Protein AF-A0A7V9G7R1-F1 (afdb_monomer_lite)

pLDDT: mean 78.15, std 10.82, range [46.72, 93.75]

Foldseek 3Di:
DQFPLLVLLQQQLVCQVVVHDQLVSLVVVPGVLSPQLSVCVVVVDDSLRSCPVRDPNVLSVLCVDPPPGNNLSSNLSSVVVVLVVVVVVLVCVLVVLLVVLLVVLVVVVVVCCVVVVFDPDPLVCLNCVLVVVSVVLVVCVVPDLDDPPCCLSCVLSVLSVLLLLLQLLLSCLVVVPDLVVSCVNRRPVCNVVVVLSPDPCSNVVSNVSSVVSNVVSSVSSNVSSVVSSVVSVVSSVVSVVVRVVVVVVVVVVVVVVVVVVVVVD

Sequence (265 aa):
MSVDVESLLRLIAQIAQRGEPLAPGLRASALPGAERVAGEIERGADLRQALRTIVDPRHLDLLAGFQPTLERSALLAADLMREQRERRALMFDILAYPLLSLVAVAGTSVVVVRAAHLPVSAAWLWLLVPIALMAVCVLLMRWTPSAPAMPWIFAWSHHIAAASRYRRAALAARWRLPEADIAAWLGADLVALAPMLAATDASEHCQRLSDHHLRVAARSGRWLGFALTGVIYIAAAGIFLAGGASLVDRWVMVMAASGTQDMDQ

Secondary structure (DSSP, 8-state):
----HHHHHHHHHHHHHTT--HHHHHHHT--TTHHHHHHHHHTT--HHHHHTTTS-HHHHHHHS-SSS-HHHHHHHHHHHHHHHHHHHHHHHHHHHHHHHHHHHHHHHHHHHHHHTT----GGGGGGHHHHHHHHHHHHHHHH-S--TT-HHHHHHHHHHHHHHHHHHHHHHHHHT--HHHHHHHH-GGGGGGHHHHTSTTHHHHHHHHHHHHHHHHHHHHHHHHHHHHHHHHHHHHHHHHHHHHHHHHHHHHHHHHHHHHTS--

Radius of gyration: 28.31 Å; chains: 1; bounding box: 77×38×88 Å

Structure (mmCIF, N/CA/C/O backbone):
data_AF-A0A7V9G7R1-F1
#
_entry.id   AF-A0A7V9G7R1-F1
#
loop_
_atom_site.group_PDB
_atom_site.id
_atom_site.type_symbol
_atom_site.label_atom_id
_atom_site.label_alt_id
_atom_site.label_comp_id
_atom_site.label_asym_id
_atom_site.label_entity_id
_atom_site.label_seq_id
_atom_site.pdbx_PDB_ins_code
_atom_site.Cartn_x
_atom_site.Cartn_y
_atom_site.Cartn_z
_atom_site.occupancy
_atom_site.B_iso_or_equiv
_atom_site.auth_seq_id
_atom_site.auth_comp_id
_atom_site.auth_asym_id
_atom_site.auth_atom_id
_atom_site.pdbx_PDB_model_num
ATOM 1 N N . MET A 1 1 ? 12.841 10.508 13.070 1.00 55.00 1 MET A N 1
ATOM 2 C CA . MET A 1 1 ? 12.328 9.132 13.254 1.00 55.00 1 MET A CA 1
ATOM 3 C C . MET A 1 1 ? 10.900 9.080 12.738 1.00 55.00 1 MET A C 1
ATOM 5 O O . MET A 1 1 ? 10.100 9.911 13.150 1.00 55.00 1 MET A O 1
ATOM 9 N N . SER A 1 2 ? 10.595 8.183 11.801 1.00 74.75 2 SER A N 1
ATOM 10 C CA . SER A 1 2 ? 9.226 7.963 11.319 1.00 74.75 2 SER A CA 1
ATOM 11 C C . SER A 1 2 ? 8.415 7.233 12.391 1.00 74.75 2 SER A C 1
ATOM 13 O O . SER A 1 2 ? 8.856 6.194 12.876 1.00 74.75 2 SER A O 1
ATOM 15 N N . VAL A 1 3 ? 7.253 7.765 12.767 1.00 82.12 3 VAL A N 1
ATOM 16 C CA . VAL A 1 3 ? 6.342 7.106 13.712 1.00 82.12 3 VAL A CA 1
ATOM 17 C C . VAL A 1 3 ? 5.721 5.875 13.054 1.00 82.12 3 VAL A C 1
ATOM 19 O O . VAL A 1 3 ? 5.157 5.968 11.960 1.00 82.12 3 VAL A O 1
ATOM 22 N N . ASP A 1 4 ? 5.802 4.724 13.722 1.00 88.75 4 ASP A N 1
ATOM 23 C CA . ASP A 1 4 ? 5.074 3.532 13.300 1.00 88.75 4 ASP A CA 1
ATOM 24 C C . ASP A 1 4 ? 3.603 3.629 13.734 1.00 88.75 4 ASP A C 1
ATOM 26 O O . ASP A 1 4 ? 3.203 3.173 14.804 1.00 88.75 4 ASP A O 1
ATOM 30 N N . VAL A 1 5 ? 2.801 4.248 12.867 1.00 90.19 5 VAL A N 1
ATOM 31 C CA . VAL A 1 5 ? 1.369 4.493 13.087 1.00 90.19 5 V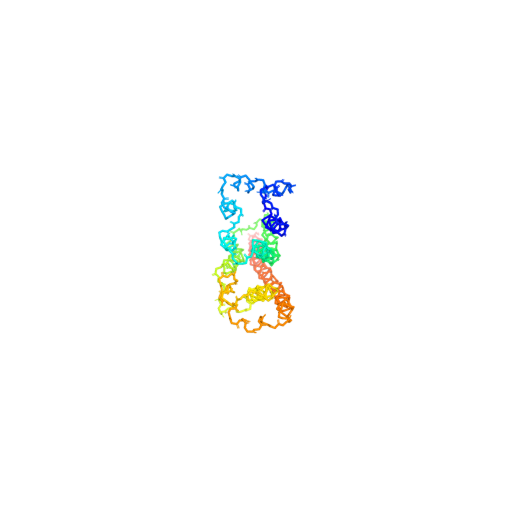AL A CA 1
ATOM 32 C C . VAL A 1 5 ? 0.580 3.210 13.367 1.00 90.19 5 VAL A C 1
ATOM 34 O O . VAL A 1 5 ? -0.313 3.219 14.208 1.00 90.19 5 VAL A O 1
ATOM 37 N N . GLU A 1 6 ? 0.912 2.098 12.706 1.00 90.94 6 GLU A N 1
ATOM 38 C CA . GLU A 1 6 ? 0.237 0.816 12.936 1.00 90.94 6 GLU A CA 1
ATOM 39 C C . GLU A 1 6 ? 0.459 0.327 14.371 1.00 90.94 6 GLU A C 1
ATOM 41 O O . GLU A 1 6 ? -0.500 -0.006 15.068 1.00 90.94 6 GLU A O 1
ATOM 46 N N . SER A 1 7 ? 1.715 0.318 14.824 1.00 91.50 7 SER A N 1
ATOM 47 C CA . SER A 1 7 ? 2.069 -0.110 16.181 1.00 91.50 7 SER A CA 1
ATOM 48 C C . SER A 1 7 ? 1.437 0.787 17.245 1.00 91.50 7 SER A C 1
ATOM 50 O O . SER A 1 7 ? 0.942 0.287 18.255 1.00 91.50 7 SER A O 1
ATOM 52 N N . LEU A 1 8 ? 1.371 2.099 16.995 1.00 93.31 8 LEU A N 1
ATOM 53 C CA . LEU A 1 8 ? 0.687 3.049 17.873 1.00 93.31 8 LEU A CA 1
ATOM 54 C C . LEU A 1 8 ? -0.820 2.758 17.981 1.00 93.31 8 LEU A C 1
ATOM 56 O O . LEU A 1 8 ? -1.361 2.734 19.083 1.00 93.31 8 LEU A O 1
ATOM 60 N N . LEU A 1 9 ? -1.500 2.495 16.861 1.00 92.56 9 LEU A N 1
ATOM 61 C CA . LEU A 1 9 ? -2.930 2.163 16.853 1.00 92.56 9 LEU A CA 1
ATOM 62 C C . LEU A 1 9 ? -3.214 0.811 17.529 1.00 92.56 9 LEU A C 1
ATOM 64 O O . LEU A 1 9 ? -4.167 0.698 18.297 1.00 92.56 9 LEU A O 1
ATOM 68 N N . ARG A 1 10 ? -2.358 -0.199 17.322 1.00 93.00 10 ARG A N 1
ATOM 69 C CA . ARG A 1 10 ? -2.450 -1.486 18.037 1.00 93.00 10 ARG A CA 1
ATOM 70 C C . ARG A 1 10 ? -2.274 -1.313 19.546 1.00 93.00 10 ARG A C 1
ATOM 72 O O . ARG A 1 10 ? -2.989 -1.955 20.309 1.00 93.00 10 ARG A O 1
ATOM 79 N N . LEU A 1 11 ? -1.358 -0.448 19.979 1.00 93.75 11 LEU A N 1
ATOM 80 C CA . LEU A 1 11 ? -1.179 -0.134 21.395 1.00 93.75 11 LEU A CA 1
ATOM 81 C C . LEU A 1 11 ? -2.422 0.549 21.982 1.00 93.75 11 LEU A C 1
ATOM 83 O O . LEU A 1 11 ? -2.891 0.141 23.039 1.00 93.75 11 LEU A O 1
ATOM 87 N N . ILE A 1 12 ? -2.980 1.549 21.290 1.00 93.00 12 ILE A N 1
ATOM 88 C CA . ILE A 1 12 ? -4.227 2.215 21.706 1.00 93.00 12 ILE A CA 1
ATOM 89 C C . ILE A 1 12 ? -5.344 1.186 21.881 1.00 93.00 12 ILE A C 1
ATOM 91 O O . ILE A 1 12 ? -6.047 1.213 22.890 1.00 93.00 12 ILE A O 1
ATOM 95 N N . ALA A 1 13 ? -5.466 0.245 20.941 1.00 90.94 13 ALA A N 1
ATOM 96 C CA . ALA A 1 13 ? -6.439 -0.829 21.049 1.00 90.94 13 ALA A CA 1
ATOM 97 C C . ALA A 1 13 ? -6.214 -1.707 22.286 1.00 90.94 13 ALA A C 1
ATOM 99 O O . ALA A 1 13 ? -7.163 -1.979 23.012 1.00 90.94 13 ALA A O 1
ATOM 100 N N . GLN A 1 14 ? -4.969 -2.112 22.558 1.00 93.62 14 GLN A N 1
ATOM 101 C CA . GLN A 1 14 ? -4.634 -2.923 23.734 1.00 93.62 14 GLN A CA 1
ATOM 102 C C . GLN A 1 14 ? -4.952 -2.208 25.052 1.00 93.62 14 GLN A C 1
ATOM 104 O O . GLN A 1 14 ? -5.482 -2.831 25.967 1.00 93.62 14 GLN A O 1
ATOM 109 N N . ILE A 1 15 ? -4.652 -0.910 25.154 1.00 92.88 15 ILE A N 1
ATOM 110 C CA . ILE A 1 15 ? -4.952 -0.114 26.352 1.00 92.88 15 ILE A CA 1
ATOM 111 C C . ILE A 1 15 ? -6.472 0.003 26.534 1.00 92.88 15 ILE A C 1
ATOM 113 O O . ILE A 1 15 ? -6.989 -0.250 27.623 1.00 92.88 15 ILE A O 1
ATOM 117 N N . ALA A 1 16 ? -7.200 0.303 25.452 1.00 90.81 16 ALA A N 1
ATOM 118 C CA . ALA A 1 16 ? -8.658 0.385 25.467 1.00 90.81 16 ALA A CA 1
ATOM 119 C C . ALA A 1 16 ? -9.315 -0.953 25.848 1.00 90.81 16 ALA A C 1
ATOM 121 O O . ALA A 1 16 ? -10.260 -0.967 26.632 1.00 90.81 16 ALA A O 1
ATOM 122 N N . GLN A 1 17 ? -8.782 -2.074 25.354 1.00 91.00 17 GLN A N 1
ATOM 123 C CA . GLN A 1 17 ? -9.253 -3.422 25.678 1.00 91.00 17 GLN A CA 1
ATOM 124 C C . GLN A 1 17 ? -9.130 -3.743 27.175 1.00 91.00 17 GLN A C 1
ATOM 126 O O . GLN A 1 17 ? -9.983 -4.425 27.738 1.00 91.00 17 GLN A O 1
ATOM 131 N N . ARG A 1 18 ? -8.076 -3.245 27.833 1.00 91.06 18 ARG A N 1
ATOM 132 C CA . ARG A 1 18 ? -7.857 -3.412 29.280 1.00 91.06 18 ARG A CA 1
ATOM 133 C C . ARG A 1 18 ? -8.694 -2.458 30.134 1.00 91.06 18 ARG A C 1
ATOM 135 O O . ARG A 1 18 ? -8.693 -2.592 31.353 1.00 91.06 18 ARG A O 1
ATOM 142 N N . GLY A 1 19 ? -9.388 -1.498 29.519 1.00 88.00 19 GLY A N 1
ATOM 143 C CA . GLY A 1 19 ? -10.104 -0.439 30.233 1.00 88.00 19 GLY A CA 1
ATOM 144 C C . GLY A 1 19 ? -9.173 0.526 30.975 1.00 88.00 19 GLY A C 1
ATOM 145 O O . GLY A 1 19 ? -9.606 1.213 31.897 1.00 88.00 19 GLY A O 1
ATOM 146 N N . GLU A 1 20 ? -7.894 0.567 30.602 1.00 92.06 20 GLU A N 1
ATOM 147 C CA . GLU A 1 20 ? -6.895 1.437 31.217 1.00 92.06 20 GLU A CA 1
ATOM 148 C C . GLU A 1 20 ? -6.987 2.868 30.648 1.00 92.06 20 GLU A C 1
ATOM 150 O O . GLU A 1 20 ? -7.373 3.067 29.490 1.00 92.06 20 GLU A O 1
ATOM 155 N N . PRO A 1 21 ? -6.602 3.898 31.423 1.00 91.12 21 PRO A N 1
ATOM 156 C CA . PRO A 1 21 ? -6.519 5.258 30.907 1.00 91.12 21 PRO A CA 1
ATOM 157 C C . PRO A 1 21 ? -5.452 5.361 29.802 1.00 91.12 21 PRO A C 1
ATOM 159 O O . PRO A 1 21 ? -4.302 4.952 29.975 1.00 91.12 21 PRO A O 1
ATOM 162 N N . LEU A 1 22 ? -5.829 5.960 28.664 1.00 90.50 22 LEU A N 1
ATOM 163 C CA . LEU A 1 22 ? -4.998 6.016 27.453 1.00 90.50 22 LEU A CA 1
ATOM 164 C C . LEU A 1 22 ? -3.653 6.719 27.663 1.00 90.50 22 LEU A C 1
ATOM 166 O O . LEU A 1 22 ? -2.622 6.196 27.249 1.00 90.50 22 LEU A O 1
ATOM 170 N N . ALA A 1 23 ? -3.644 7.900 28.287 1.00 92.44 23 ALA A N 1
ATOM 171 C CA . ALA A 1 23 ? -2.428 8.708 28.399 1.00 92.44 23 ALA A CA 1
ATOM 172 C C . ALA A 1 23 ? -1.311 8.030 29.230 1.00 92.44 23 ALA A C 1
ATOM 174 O O . ALA A 1 23 ? -0.184 7.947 28.729 1.00 92.44 23 ALA A O 1
ATOM 175 N N . PRO A 1 24 ? -1.583 7.463 30.425 1.00 92.62 24 PRO A N 1
ATOM 176 C CA . PRO A 1 24 ? -0.593 6.678 31.164 1.00 92.62 24 PRO A CA 1
ATOM 177 C C . PRO A 1 24 ? -0.070 5.464 30.386 1.00 92.62 24 PRO A C 1
ATOM 179 O O . PRO A 1 24 ? 1.144 5.264 30.309 1.00 92.62 24 PRO A O 1
ATOM 182 N N . GLY A 1 25 ? -0.961 4.690 29.754 1.00 91.62 25 GLY A N 1
ATOM 183 C CA . GLY A 1 25 ? -0.573 3.504 28.981 1.00 91.62 25 GLY A CA 1
ATOM 184 C C . GLY A 1 25 ? 0.295 3.842 27.763 1.00 91.62 25 GLY A C 1
ATOM 185 O O . GLY A 1 25 ? 1.277 3.156 27.478 1.00 91.62 25 GLY A O 1
ATOM 186 N N . LEU A 1 26 ? -0.008 4.946 27.073 1.00 93.00 26 LEU A N 1
ATOM 187 C CA . LEU A 1 26 ? 0.777 5.420 25.933 1.00 93.00 26 LEU A CA 1
ATOM 188 C C . LEU A 1 26 ? 2.195 5.833 26.343 1.00 93.00 26 LEU A C 1
ATOM 190 O O . LEU A 1 26 ? 3.150 5.473 25.652 1.00 93.00 26 LEU A O 1
ATOM 194 N N . ARG A 1 27 ? 2.361 6.524 27.478 1.00 92.06 27 ARG A N 1
ATOM 195 C CA . ARG A 1 27 ? 3.693 6.895 27.989 1.00 92.06 27 ARG A CA 1
ATOM 196 C C . ARG A 1 27 ? 4.543 5.692 28.364 1.00 92.06 27 ARG A C 1
ATOM 198 O O . ARG A 1 27 ? 5.731 5.676 28.055 1.00 92.06 27 ARG A O 1
ATOM 205 N N . ALA A 1 28 ? 3.939 4.689 28.995 1.00 91.81 28 ALA A N 1
ATOM 206 C CA . ALA A 1 28 ? 4.656 3.499 29.446 1.00 91.81 28 ALA A CA 1
ATOM 207 C C . ALA A 1 28 ? 5.258 2.680 28.287 1.00 91.81 28 ALA A C 1
ATOM 209 O O . ALA A 1 28 ? 6.208 1.931 28.487 1.00 91.81 28 ALA A O 1
ATOM 210 N N . SER A 1 29 ? 4.728 2.828 27.069 1.00 88.50 29 SER A N 1
ATOM 211 C CA . SER A 1 29 ? 5.118 2.014 25.912 1.00 88.50 29 SER A CA 1
ATOM 212 C C . SER A 1 29 ? 6.457 2.371 25.260 1.00 88.50 29 SER A C 1
ATOM 214 O O . SER A 1 29 ? 6.947 1.595 24.441 1.00 88.50 29 SER A O 1
ATOM 216 N N . ALA A 1 30 ? 7.014 3.554 25.550 1.00 86.75 30 ALA A N 1
ATOM 217 C CA . ALA A 1 30 ? 8.185 4.121 24.869 1.00 86.75 30 ALA A CA 1
ATOM 218 C C . ALA A 1 30 ? 8.103 4.146 23.319 1.00 86.75 30 ALA A C 1
ATOM 220 O O . ALA A 1 30 ? 9.117 4.342 22.644 1.00 86.75 30 ALA A O 1
ATOM 221 N N . LEU A 1 31 ? 6.913 3.970 22.723 1.00 89.81 31 LEU A N 1
ATOM 222 C CA . LEU A 1 31 ? 6.756 3.993 21.271 1.00 89.81 31 LEU A CA 1
ATOM 223 C C . LEU A 1 31 ? 6.954 5.416 20.718 1.00 89.81 31 LEU A C 1
ATOM 225 O O . LEU A 1 31 ? 6.400 6.379 21.265 1.00 89.81 31 LEU A O 1
ATOM 229 N N . PRO A 1 32 ? 7.671 5.581 19.587 1.00 87.06 32 PRO A N 1
ATOM 230 C CA . PRO A 1 32 ? 7.814 6.877 18.937 1.00 87.06 32 PRO A CA 1
ATOM 231 C C . PRO A 1 32 ? 6.449 7.508 18.645 1.00 87.06 32 PRO A C 1
ATOM 233 O O . PRO A 1 32 ? 5.608 6.907 17.984 1.00 87.06 32 PRO A O 1
ATOM 236 N N . GLY A 1 33 ? 6.228 8.733 19.125 1.00 87.19 33 GLY 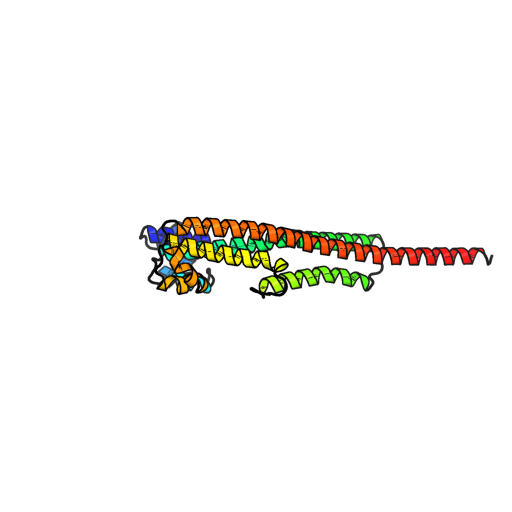A N 1
ATOM 237 C CA . GLY A 1 33 ? 4.965 9.459 18.950 1.00 87.19 33 GLY A CA 1
ATOM 238 C C . GLY A 1 33 ? 3.900 9.189 20.020 1.00 87.19 33 GLY A C 1
ATOM 239 O O . GLY A 1 33 ? 3.018 10.030 20.173 1.00 87.19 33 GLY A O 1
ATOM 240 N N . ALA A 1 34 ? 4.002 8.114 20.812 1.00 91.94 34 ALA A N 1
ATOM 241 C CA . ALA A 1 34 ? 3.034 7.809 21.871 1.00 91.94 34 ALA A CA 1
ATOM 242 C C . ALA A 1 34 ? 3.046 8.858 22.994 1.00 91.94 34 ALA A C 1
ATOM 244 O O . ALA A 1 34 ? 1.989 9.305 23.429 1.00 91.94 34 ALA A O 1
ATOM 245 N N . GLU A 1 35 ? 4.228 9.330 23.396 1.00 91.62 35 GLU A N 1
ATOM 246 C CA . GLU A 1 35 ? 4.374 10.385 24.409 1.00 91.62 35 GLU A CA 1
ATOM 247 C C . GLU A 1 35 ? 3.733 11.710 23.971 1.00 91.62 35 GLU A C 1
ATOM 249 O O . GLU A 1 35 ? 3.068 12.380 24.760 1.00 91.62 35 GLU A O 1
ATOM 254 N N . ARG A 1 36 ? 3.871 12.061 22.686 1.00 91.69 36 ARG A N 1
ATOM 255 C CA . ARG A 1 36 ? 3.241 13.259 22.118 1.00 91.69 36 ARG A CA 1
ATOM 256 C C . ARG A 1 36 ? 1.719 13.148 22.158 1.00 91.69 36 ARG A C 1
ATOM 258 O O . ARG A 1 36 ? 1.064 14.093 22.581 1.00 91.69 36 ARG A O 1
ATOM 265 N N . VAL A 1 37 ? 1.174 12.004 21.744 1.00 92.50 37 VAL A N 1
ATOM 266 C CA . VAL A 1 37 ? -0.275 11.743 21.772 1.00 92.50 37 VAL A CA 1
ATOM 267 C C . VAL A 1 37 ? -0.799 11.764 23.206 1.00 92.50 37 VAL A C 1
ATOM 269 O O . VAL A 1 37 ? -1.802 12.417 23.470 1.00 92.50 37 VAL A O 1
ATOM 272 N N . ALA A 1 38 ? -0.092 11.130 24.145 1.00 92.94 38 ALA A N 1
ATOM 273 C CA . ALA A 1 38 ? -0.439 11.163 25.564 1.00 92.94 38 ALA A CA 1
ATOM 274 C C . ALA A 1 38 ? -0.467 12.596 26.118 1.00 92.94 38 ALA A C 1
ATOM 276 O O . ALA A 1 38 ? -1.401 12.964 26.825 1.00 92.94 38 ALA A O 1
ATOM 277 N N . GLY A 1 39 ? 0.527 13.417 25.763 1.00 93.00 39 GLY A N 1
ATOM 278 C CA . GLY A 1 39 ? 0.591 14.820 26.171 1.00 93.00 39 GLY A CA 1
ATOM 279 C C . GLY A 1 39 ? -0.561 15.672 25.632 1.00 93.00 39 GLY A C 1
ATOM 280 O O . GLY A 1 39 ? -1.057 16.532 26.351 1.00 93.00 39 GLY A O 1
ATOM 281 N N . GLU A 1 40 ? -1.017 15.434 24.401 1.00 93.31 40 GLU A N 1
ATOM 282 C CA . GLU A 1 40 ? -2.198 16.117 23.852 1.00 93.31 40 GLU A CA 1
ATOM 283 C C . GLU A 1 40 ? -3.488 15.686 24.564 1.00 93.31 40 GLU A C 1
ATOM 285 O O . GLU A 1 40 ? -4.296 16.540 24.926 1.00 93.31 40 GLU A O 1
ATOM 290 N N . ILE A 1 41 ? -3.656 14.386 24.833 1.00 92.62 41 ILE A N 1
ATOM 291 C CA . ILE A 1 41 ? -4.836 13.859 25.542 1.00 92.62 41 ILE A CA 1
ATOM 292 C C . ILE A 1 41 ? -4.949 14.464 26.948 1.00 92.62 41 ILE A C 1
ATOM 294 O O . ILE A 1 41 ? -6.030 14.869 27.366 1.00 92.62 41 ILE A O 1
ATOM 298 N N . GLU A 1 42 ? -3.839 14.594 27.676 1.00 92.75 42 GLU A N 1
ATOM 299 C CA . GLU A 1 42 ? -3.849 15.208 29.012 1.00 92.75 42 GLU A CA 1
ATOM 300 C C . GLU A 1 42 ? -4.132 16.707 29.008 1.00 92.75 42 GLU A C 1
ATOM 302 O O . GLU A 1 42 ? -4.667 17.236 29.980 1.00 92.75 42 GLU A O 1
ATOM 307 N N . ARG A 1 43 ? -3.827 17.395 27.904 1.00 93.75 43 ARG A N 1
ATOM 308 C CA . ARG A 1 43 ? -4.242 18.789 27.694 1.00 93.75 43 ARG A CA 1
ATOM 309 C C . ARG A 1 43 ? -5.735 18.915 27.372 1.00 93.75 43 ARG A C 1
ATOM 311 O O . ARG A 1 43 ? -6.202 20.024 27.129 1.00 93.75 43 ARG A O 1
ATOM 318 N N . GLY A 1 44 ? -6.475 17.806 27.367 1.00 91.00 44 GLY A N 1
ATOM 319 C CA . GLY A 1 44 ? -7.904 17.760 27.080 1.00 91.00 44 GLY A CA 1
ATOM 320 C C . GLY A 1 44 ? -8.235 17.623 25.596 1.00 91.00 44 GLY A C 1
ATOM 321 O O . GLY A 1 44 ? -9.398 17.780 25.232 1.00 91.00 44 GLY A O 1
ATOM 322 N N . ALA A 1 45 ? -7.252 17.345 24.731 1.00 88.88 45 ALA A N 1
ATOM 323 C CA . ALA A 1 45 ? -7.541 17.034 23.337 1.00 88.88 45 ALA A CA 1
ATOM 324 C C . ALA A 1 45 ? -8.250 15.677 23.237 1.00 88.88 45 ALA A C 1
ATOM 326 O O . ALA A 1 45 ? -7.885 14.715 23.919 1.00 88.88 45 ALA A O 1
ATOM 327 N N . ASP A 1 46 ? -9.231 15.574 22.343 1.00 88.50 46 ASP A N 1
ATOM 328 C CA . ASP A 1 46 ? -9.784 14.272 21.989 1.00 88.50 46 ASP A CA 1
ATOM 329 C C . ASP A 1 46 ? -8.744 13.424 21.223 1.00 88.50 46 ASP A C 1
ATOM 331 O O . ASP A 1 46 ? -7.714 13.910 20.735 1.00 88.50 46 ASP A O 1
ATOM 335 N N . LEU A 1 47 ? -8.995 12.116 21.119 1.00 87.25 47 LEU A N 1
ATOM 336 C CA . LEU A 1 47 ? -8.052 11.198 20.474 1.00 87.25 47 LEU A CA 1
ATOM 337 C C . LEU A 1 47 ? -7.815 11.552 18.995 1.00 87.25 47 LEU A C 1
ATOM 339 O O . LEU A 1 47 ? -6.704 11.393 18.484 1.00 87.25 47 LEU A O 1
ATOM 343 N N . ARG A 1 48 ? -8.842 12.068 18.310 1.00 88.94 48 ARG A N 1
ATOM 344 C CA . ARG A 1 48 ? -8.768 12.492 16.907 1.00 88.94 48 ARG A CA 1
ATOM 345 C C . ARG A 1 48 ? -7.785 13.652 16.748 1.00 88.94 48 ARG A C 1
ATOM 347 O O . ARG A 1 48 ? -6.917 13.623 15.875 1.00 88.94 48 ARG A O 1
ATOM 354 N N . GLN A 1 49 ? -7.890 14.654 17.611 1.00 89.44 49 GLN A N 1
ATOM 355 C CA . GLN A 1 49 ? -7.046 15.836 17.649 1.00 89.44 49 GLN A CA 1
ATOM 356 C C . GLN A 1 49 ? -5.614 15.483 18.050 1.00 89.44 49 GLN A C 1
ATOM 358 O O . GLN A 1 49 ? -4.678 15.990 17.428 1.00 89.44 49 GLN A O 1
ATOM 363 N N . ALA A 1 50 ? -5.432 14.570 19.005 1.00 90.50 50 ALA A N 1
ATOM 364 C CA . ALA A 1 50 ? -4.115 14.086 19.406 1.00 90.50 50 ALA A CA 1
ATOM 365 C C . ALA A 1 50 ? -3.394 13.335 18.265 1.00 90.50 50 ALA A C 1
ATOM 367 O O . ALA A 1 50 ? -2.182 13.477 18.084 1.00 90.50 50 ALA A O 1
ATOM 368 N N . LEU A 1 51 ? -4.135 12.579 17.445 1.00 90.88 51 LEU A N 1
ATOM 369 C CA . LEU A 1 51 ? -3.583 11.786 16.341 1.00 90.88 51 LEU A CA 1
ATOM 370 C C . LEU A 1 51 ? -3.469 12.533 15.006 1.00 90.88 51 LEU A C 1
ATOM 372 O O . LEU A 1 51 ? -2.778 12.044 14.111 1.00 90.88 51 LEU A O 1
ATOM 376 N N . ARG A 1 52 ? -4.068 13.722 14.855 1.00 89.44 52 ARG A N 1
ATOM 377 C CA . ARG A 1 52 ? -4.156 14.444 13.565 1.00 89.44 52 ARG A CA 1
ATOM 378 C C . ARG A 1 52 ? -2.825 14.744 12.877 1.00 89.44 52 ARG A C 1
ATOM 380 O O . ARG A 1 52 ? -2.782 14.965 11.675 1.00 89.44 52 ARG A O 1
ATOM 387 N N . THR A 1 53 ? -1.748 14.818 13.655 1.00 85.44 53 THR A N 1
ATOM 388 C CA . THR A 1 53 ? -0.399 15.122 13.152 1.00 85.44 53 THR A CA 1
ATOM 389 C C . THR A 1 53 ? 0.378 13.872 12.738 1.00 85.44 53 THR A C 1
ATOM 391 O O . THR A 1 53 ? 1.460 13.984 12.167 1.00 85.44 53 THR A O 1
ATOM 394 N N . ILE A 1 54 ? -0.158 12.686 13.040 1.00 87.38 54 ILE A N 1
ATOM 395 C CA . ILE A 1 54 ? 0.498 11.385 12.869 1.00 87.38 54 ILE A CA 1
ATOM 396 C C . ILE A 1 54 ? -0.288 10.509 11.885 1.00 87.38 54 ILE A C 1
ATOM 398 O O . ILE A 1 54 ? 0.311 9.829 11.054 1.00 87.38 54 ILE A O 1
ATOM 402 N N . VAL A 1 55 ? -1.618 10.521 11.980 1.00 84.44 55 VAL A N 1
ATOM 403 C CA . VAL A 1 55 ? -2.529 9.692 11.186 1.00 84.44 55 VAL A CA 1
ATOM 404 C C . VAL A 1 55 ? -3.155 10.535 10.077 1.00 84.44 55 VAL A C 1
ATOM 406 O O . VAL A 1 55 ? -3.574 11.667 10.307 1.00 84.44 55 VAL A O 1
ATOM 409 N N . ASP A 1 56 ? -3.239 9.970 8.871 1.00 80.12 56 ASP A N 1
ATOM 410 C CA . ASP A 1 56 ? -3.915 10.602 7.734 1.00 80.12 56 ASP A CA 1
ATOM 411 C C . ASP A 1 56 ? -5.398 10.877 8.075 1.00 80.12 56 ASP A C 1
ATOM 413 O O . ASP A 1 56 ? -6.068 9.964 8.580 1.00 80.12 56 ASP A O 1
ATOM 417 N N . PRO A 1 57 ? -5.931 12.082 7.773 1.00 78.88 57 PRO A N 1
ATOM 418 C CA . PRO A 1 57 ? -7.303 12.480 8.086 1.00 78.88 57 PRO A CA 1
ATOM 419 C C . PRO A 1 57 ? -8.375 11.450 7.733 1.00 78.88 57 PRO A C 1
ATOM 421 O O . PRO A 1 57 ? -9.326 11.279 8.487 1.00 78.88 57 PRO A O 1
ATOM 424 N N . ARG A 1 58 ? -8.193 10.700 6.639 1.00 71.75 58 ARG A N 1
ATOM 425 C CA . ARG A 1 58 ? -9.162 9.693 6.180 1.00 71.75 58 ARG A CA 1
ATOM 426 C C . ARG A 1 58 ? -9.361 8.529 7.156 1.00 71.75 58 ARG A C 1
ATOM 428 O O . ARG A 1 58 ? -10.375 7.850 7.079 1.00 71.75 58 ARG A O 1
ATOM 435 N N . HIS A 1 59 ? -8.403 8.280 8.048 1.00 75.81 59 HIS A N 1
ATOM 436 C CA . HIS A 1 59 ? -8.465 7.194 9.037 1.00 75.81 59 HIS A CA 1
ATOM 437 C C . HIS A 1 59 ? -8.787 7.710 10.440 1.00 75.81 59 HIS A C 1
ATOM 439 O O . HIS A 1 59 ? -9.096 6.919 11.326 1.00 75.81 59 HIS A O 1
ATOM 445 N N . LEU A 1 60 ? -8.730 9.029 10.649 1.00 81.06 60 LEU A N 1
ATOM 446 C CA . LEU A 1 60 ? -9.107 9.664 11.910 1.00 81.06 60 LEU A CA 1
ATOM 447 C C . LEU A 1 60 ? -10.613 9.602 12.150 1.00 81.06 60 LEU A C 1
ATOM 449 O O . LEU A 1 60 ? -11.037 9.505 13.298 1.00 81.06 60 LEU A O 1
ATOM 453 N N . ASP A 1 61 ? -11.412 9.630 11.085 1.00 75.00 61 ASP A N 1
ATOM 454 C CA . ASP A 1 61 ? -12.872 9.567 11.192 1.00 75.00 61 ASP A CA 1
ATOM 455 C C . ASP A 1 61 ? -13.343 8.215 11.753 1.00 75.00 61 ASP A C 1
ATOM 457 O O . ASP A 1 61 ? -14.323 8.165 12.491 1.00 75.00 61 ASP A O 1
ATOM 461 N N . LEU A 1 62 ? -12.574 7.141 11.527 1.00 71.38 62 LEU A N 1
ATOM 462 C CA . LEU A 1 62 ? -12.820 5.830 12.139 1.00 71.38 62 LEU A CA 1
ATOM 463 C C . LEU A 1 62 ? -12.640 5.860 13.663 1.00 71.38 62 LEU A C 1
ATOM 465 O O . LEU A 1 62 ? -13.312 5.127 14.379 1.00 71.38 62 LEU A O 1
ATOM 469 N N . LEU A 1 63 ? -11.744 6.712 14.168 1.00 76.38 63 LEU A N 1
ATOM 470 C CA . LEU A 1 63 ? -11.419 6.831 15.593 1.00 76.38 63 LEU A CA 1
ATOM 471 C C . LEU A 1 63 ? -12.346 7.800 16.342 1.00 76.38 63 LEU A C 1
ATOM 473 O O . LEU A 1 63 ? -12.283 7.868 17.566 1.00 76.38 63 LEU A O 1
ATOM 477 N N . ALA A 1 64 ? -13.183 8.551 15.621 1.00 67.25 64 ALA A N 1
ATOM 478 C CA . ALA A 1 64 ? -14.062 9.580 16.175 1.00 67.25 64 ALA A CA 1
ATOM 479 C C . ALA A 1 64 ? -15.469 9.066 16.555 1.00 67.25 64 ALA A C 1
ATOM 481 O O . ALA A 1 64 ? -16.252 9.813 17.140 1.00 67.25 64 ALA A O 1
ATOM 482 N N . GLY A 1 65 ? -15.812 7.820 16.209 1.00 60.25 65 GLY A N 1
ATOM 483 C CA . GLY A 1 65 ? -17.146 7.244 16.417 1.00 60.25 65 GLY A CA 1
ATOM 484 C C . GLY A 1 65 ? -17.366 6.606 17.797 1.00 60.25 65 GLY A C 1
ATOM 485 O O . GLY A 1 65 ? -16.452 6.031 18.380 1.00 60.25 65 GLY A O 1
ATOM 486 N N . PHE A 1 66 ? -18.611 6.666 18.291 1.00 52.16 66 PHE A N 1
ATOM 487 C CA . PHE A 1 66 ? -19.061 6.012 19.536 1.00 52.16 66 PHE A CA 1
ATOM 488 C C . PHE A 1 66 ? -19.360 4.509 19.380 1.00 52.16 66 PHE A C 1
ATOM 490 O O . PHE A 1 66 ? -19.392 3.780 20.371 1.00 52.16 66 PHE A O 1
ATOM 497 N N . GLN A 1 67 ? -19.590 4.035 18.154 1.00 56.59 67 GLN A N 1
ATOM 498 C CA . GLN A 1 67 ? -19.731 2.616 17.833 1.00 56.59 67 GLN A CA 1
ATOM 499 C C . GLN A 1 67 ? -19.014 2.326 16.523 1.00 56.59 67 GLN A C 1
ATOM 501 O O . GLN A 1 67 ? -19.242 3.077 15.577 1.00 56.59 67 GLN A O 1
ATOM 506 N N . PRO A 1 68 ? -18.163 1.283 16.463 1.00 62.12 68 PRO A N 1
ATOM 507 C CA . PRO A 1 68 ? -17.775 0.331 17.496 1.00 62.12 68 PRO A CA 1
ATOM 508 C C . PRO A 1 68 ? -16.808 0.928 18.542 1.00 62.12 68 PRO A C 1
ATOM 510 O O . PRO A 1 68 ? -16.391 2.077 18.445 1.00 62.12 68 PRO A O 1
ATOM 513 N N . THR A 1 69 ? -16.483 0.142 19.577 1.00 80.75 69 THR A N 1
ATOM 514 C CA . THR A 1 69 ? -15.601 0.556 20.686 1.00 80.75 69 THR A CA 1
ATOM 515 C C . THR A 1 69 ? -14.245 1.068 20.190 1.00 80.75 69 THR A C 1
ATOM 517 O O . THR A 1 69 ? -13.763 0.639 19.142 1.00 80.75 69 THR A O 1
ATOM 520 N N . LEU A 1 70 ? -13.590 1.929 20.980 1.00 83.19 70 LEU A N 1
ATOM 521 C CA . LEU A 1 70 ? -12.266 2.473 20.657 1.00 83.19 70 LEU A CA 1
ATOM 522 C C . LEU A 1 70 ? -11.234 1.385 20.310 1.00 83.19 70 LEU A C 1
ATOM 524 O O . LEU A 1 70 ? -10.432 1.544 19.396 1.00 83.19 70 LEU A O 1
ATOM 528 N N . GLU A 1 71 ? -11.271 0.260 21.025 1.00 85.25 71 GLU A N 1
ATOM 529 C CA . GLU A 1 71 ? -10.452 -0.912 20.711 1.00 85.25 71 GLU A CA 1
ATOM 530 C C . GLU A 1 71 ? -10.636 -1.353 19.252 1.00 85.25 71 GLU A C 1
ATOM 532 O O . GLU A 1 71 ? -9.668 -1.518 18.508 1.00 85.25 71 GLU A O 1
ATOM 537 N N . ARG A 1 72 ? -11.891 -1.522 18.829 1.00 79.25 72 ARG A N 1
ATOM 538 C CA . ARG A 1 72 ? -12.245 -2.024 17.500 1.00 79.25 72 ARG A CA 1
ATOM 539 C C . ARG A 1 72 ? -11.907 -1.019 16.411 1.00 79.25 72 ARG A C 1
ATOM 541 O O . ARG A 1 72 ? -11.370 -1.421 15.381 1.00 79.25 72 ARG A O 1
ATOM 548 N N . SER A 1 73 ? -12.185 0.266 16.625 1.00 82.31 73 SER A N 1
ATOM 549 C CA . SER A 1 73 ? -11.835 1.307 15.656 1.00 82.31 73 SER A CA 1
ATOM 550 C C . SER A 1 73 ? -10.322 1.456 15.496 1.00 82.31 73 SER A C 1
ATOM 552 O O . SER A 1 73 ? -9.838 1.573 14.370 1.00 82.31 73 SER A O 1
ATOM 554 N N . ALA A 1 74 ? -9.558 1.360 16.587 1.00 85.88 74 ALA A N 1
ATOM 555 C CA . ALA A 1 74 ? -8.100 1.396 16.548 1.00 85.88 74 ALA A CA 1
ATOM 556 C C . ALA A 1 74 ? -7.499 0.169 15.842 1.00 85.88 74 ALA A C 1
ATOM 558 O O . ALA A 1 74 ? -6.608 0.329 15.006 1.00 85.88 74 ALA A O 1
ATOM 559 N N . LEU A 1 75 ? -8.017 -1.042 16.092 1.00 84.12 75 LEU A N 1
ATOM 560 C CA . LEU A 1 75 ? -7.607 -2.244 15.351 1.00 84.12 75 LEU A CA 1
ATOM 561 C C . LEU A 1 75 ? -7.942 -2.139 13.863 1.00 84.12 75 LEU A C 1
ATOM 563 O O . LEU A 1 75 ? -7.106 -2.469 13.023 1.00 84.12 75 LEU A O 1
ATOM 567 N N . LEU A 1 76 ? -9.133 -1.639 13.530 1.00 80.75 76 LEU A N 1
ATOM 568 C CA . LEU A 1 76 ? -9.548 -1.461 12.143 1.00 80.75 76 LEU A CA 1
ATOM 569 C C . LEU A 1 76 ? -8.647 -0.458 11.410 1.00 80.75 76 LEU A C 1
ATOM 571 O O . LEU A 1 76 ? -8.179 -0.732 10.304 1.00 80.75 76 LEU A O 1
ATOM 575 N N . ALA A 1 77 ? -8.355 0.682 12.038 1.00 83.44 77 ALA A N 1
ATOM 576 C CA . ALA A 1 77 ? -7.443 1.678 11.489 1.00 83.44 77 ALA A CA 1
ATOM 577 C C . ALA A 1 77 ? -6.015 1.122 11.333 1.00 83.44 77 ALA A C 1
ATOM 579 O O . ALA A 1 77 ? -5.359 1.392 10.324 1.00 83.44 77 ALA A O 1
ATOM 580 N N . ALA A 1 78 ? -5.539 0.312 12.288 1.00 86.06 78 ALA A N 1
ATOM 581 C CA . ALA A 1 78 ? -4.237 -0.347 12.202 1.00 86.06 78 ALA A CA 1
ATOM 582 C C . ALA A 1 78 ? -4.161 -1.305 11.003 1.00 86.06 78 ALA A C 1
ATOM 584 O O . ALA A 1 78 ? -3.188 -1.271 10.246 1.00 86.06 78 ALA A O 1
ATOM 585 N N . ASP A 1 79 ? -5.197 -2.116 10.786 1.00 82.44 79 ASP A N 1
ATOM 586 C CA . ASP A 1 79 ? -5.247 -3.055 9.665 1.00 82.44 79 ASP A CA 1
ATOM 587 C C . ASP A 1 79 ? -5.309 -2.328 8.308 1.00 82.44 79 ASP A C 1
ATOM 589 O O . ASP A 1 79 ? -4.627 -2.736 7.365 1.00 82.44 79 ASP A O 1
ATOM 593 N N . LEU A 1 80 ? -6.026 -1.200 8.212 1.00 79.31 80 LEU A N 1
ATOM 594 C CA . LEU A 1 80 ? -6.029 -0.351 7.011 1.00 79.31 80 LEU A CA 1
ATOM 595 C C . LEU A 1 80 ? -4.655 0.288 6.738 1.00 79.31 80 LEU A C 1
ATOM 597 O O . LEU A 1 80 ? -4.213 0.351 5.588 1.00 79.31 80 LEU A O 1
ATOM 601 N N . MET A 1 81 ? -3.947 0.736 7.780 1.00 83.06 81 MET A N 1
ATOM 602 C CA . MET A 1 81 ? -2.580 1.263 7.659 1.00 83.06 81 MET A CA 1
ATOM 603 C C . MET A 1 81 ? -1.596 0.203 7.177 1.00 83.06 81 MET A C 1
ATOM 605 O O . MET A 1 81 ? -0.796 0.463 6.271 1.00 83.06 81 MET A O 1
ATOM 609 N N . ARG A 1 82 ? -1.679 -1.002 7.744 1.00 83.44 82 ARG A N 1
ATOM 610 C CA . ARG A 1 82 ? -0.898 -2.151 7.291 1.00 83.44 82 ARG A CA 1
ATOM 611 C C . ARG A 1 82 ? -1.159 -2.439 5.818 1.00 83.44 82 ARG A C 1
ATOM 613 O O . ARG A 1 82 ? -0.217 -2.618 5.050 1.00 83.44 82 ARG A O 1
ATOM 620 N N . GLU A 1 83 ? -2.420 -2.406 5.402 1.00 74.44 83 GLU A N 1
ATOM 621 C CA . GLU A 1 83 ? -2.800 -2.633 4.012 1.00 74.44 83 GLU A CA 1
ATOM 622 C C . GLU A 1 83 ? -2.182 -1.594 3.064 1.00 74.44 83 GLU A C 1
ATOM 624 O O . GLU A 1 83 ? -1.619 -1.942 2.026 1.00 74.44 83 GLU A O 1
ATOM 629 N N . GLN A 1 84 ? -2.219 -0.309 3.425 1.00 77.38 84 GLN A N 1
ATOM 630 C CA . GLN A 1 84 ? -1.581 0.736 2.623 1.00 77.38 84 GLN A CA 1
ATOM 631 C C . GLN A 1 84 ? -0.069 0.536 2.502 1.00 77.38 84 GLN A C 1
ATOM 633 O O . GLN A 1 84 ? 0.494 0.794 1.435 1.00 77.38 84 GLN A O 1
ATOM 638 N N . ARG A 1 85 ? 0.593 0.065 3.564 1.00 82.62 85 ARG A N 1
ATOM 639 C CA . ARG A 1 85 ? 2.021 -0.277 3.526 1.00 82.62 85 ARG A CA 1
ATOM 640 C C . ARG A 1 85 ? 2.291 -1.474 2.624 1.00 82.62 85 ARG A C 1
ATOM 642 O O . ARG A 1 85 ? 3.166 -1.370 1.771 1.00 82.62 85 ARG A O 1
ATOM 649 N N . GLU A 1 86 ? 1.519 -2.552 2.753 1.00 78.62 86 GLU A N 1
ATOM 650 C CA . GLU A 1 86 ? 1.628 -3.748 1.904 1.00 78.62 86 GLU A CA 1
ATOM 651 C C . GLU A 1 86 ? 1.431 -3.387 0.419 1.00 78.62 86 GLU A C 1
ATOM 653 O O . GLU A 1 86 ? 2.227 -3.788 -0.429 1.00 78.62 86 GLU A O 1
ATOM 658 N N . ARG A 1 87 ? 0.445 -2.538 0.092 1.00 73.19 87 ARG A N 1
ATOM 659 C CA . ARG A 1 87 ? 0.235 -2.039 -1.279 1.00 73.19 87 ARG A CA 1
ATOM 660 C C . ARG A 1 87 ? 1.417 -1.224 -1.801 1.00 73.19 87 ARG A C 1
ATOM 662 O O . ARG A 1 87 ? 1.810 -1.392 -2.953 1.00 73.19 87 ARG A O 1
ATOM 669 N N . ARG A 1 88 ? 1.974 -0.329 -0.978 1.00 77.25 88 ARG A N 1
ATOM 670 C CA . ARG A 1 88 ? 3.155 0.463 -1.358 1.00 77.25 88 ARG A CA 1
ATOM 671 C C . ARG A 1 88 ? 4.362 -0.439 -1.586 1.00 77.25 88 ARG A C 1
ATOM 673 O O . ARG A 1 88 ? 5.041 -0.254 -2.587 1.00 77.25 88 ARG A O 1
ATOM 680 N N . ALA A 1 89 ? 4.595 -1.413 -0.709 1.00 80.50 89 ALA A N 1
ATOM 681 C CA . ALA A 1 89 ? 5.682 -2.379 -0.845 1.00 80.50 89 ALA A CA 1
ATOM 682 C C . ALA A 1 89 ? 5.566 -3.170 -2.156 1.00 80.50 89 ALA A C 1
ATOM 684 O O . ALA A 1 89 ? 6.506 -3.175 -2.940 1.00 80.50 89 ALA A O 1
ATOM 685 N N . LEU A 1 90 ? 4.380 -3.709 -2.464 1.00 74.50 90 LEU A N 1
ATOM 686 C CA . LEU A 1 90 ? 4.129 -4.399 -3.735 1.00 74.50 90 LEU A CA 1
ATOM 687 C C . LEU A 1 90 ? 4.392 -3.501 -4.952 1.00 74.50 90 LEU A C 1
ATOM 689 O O . LEU A 1 90 ? 4.959 -3.952 -5.943 1.00 74.50 90 LEU A O 1
ATOM 693 N N . MET A 1 91 ? 3.997 -2.227 -4.890 1.00 72.94 91 MET A N 1
ATOM 694 C CA . MET A 1 91 ? 4.265 -1.274 -5.968 1.00 72.94 91 MET A CA 1
ATOM 695 C C . MET A 1 91 ? 5.769 -1.016 -6.139 1.00 72.94 91 MET A C 1
ATOM 697 O O . MET A 1 91 ? 6.252 -0.965 -7.269 1.00 72.94 91 MET A O 1
ATOM 701 N N . PHE A 1 92 ? 6.515 -0.886 -5.039 1.00 79.31 92 PHE A N 1
ATOM 702 C CA . PHE A 1 92 ? 7.971 -0.760 -5.090 1.00 79.31 92 PHE A CA 1
ATOM 703 C C . PHE A 1 92 ? 8.632 -2.014 -5.662 1.00 79.31 92 PHE A C 1
ATOM 705 O O . PHE A 1 92 ? 9.497 -1.879 -6.520 1.00 79.31 92 PHE A O 1
ATOM 712 N N . ASP A 1 93 ? 8.186 -3.209 -5.276 1.00 80.00 93 ASP A N 1
ATOM 713 C CA . ASP A 1 93 ? 8.727 -4.471 -5.793 1.00 80.00 93 ASP A CA 1
ATOM 714 C C . ASP A 1 93 ? 8.530 -4.605 -7.310 1.00 80.00 93 ASP A C 1
ATOM 716 O O . ASP A 1 93 ? 9.438 -5.030 -8.026 1.00 80.00 93 ASP A O 1
ATOM 720 N N . ILE A 1 94 ? 7.365 -4.194 -7.823 1.00 77.31 94 ILE A N 1
ATOM 721 C CA . ILE A 1 94 ? 7.069 -4.198 -9.265 1.00 77.31 94 ILE A CA 1
ATOM 722 C C . ILE A 1 94 ? 7.996 -3.233 -10.022 1.00 77.31 94 ILE A C 1
ATOM 724 O O . ILE A 1 94 ? 8.421 -3.533 -11.138 1.00 77.31 94 ILE A O 1
ATOM 728 N N . LEU A 1 95 ? 8.318 -2.082 -9.424 1.00 77.12 95 LEU A N 1
ATOM 729 C CA . LEU A 1 95 ? 9.123 -1.033 -10.055 1.00 77.12 95 LEU A CA 1
ATOM 730 C C . LEU A 1 95 ? 10.633 -1.191 -9.838 1.00 77.12 95 LEU A C 1
ATOM 732 O O . LEU A 1 95 ? 11.410 -0.614 -10.596 1.00 77.12 95 LEU A O 1
ATOM 736 N N . ALA A 1 96 ? 11.067 -1.966 -8.846 1.00 82.31 96 ALA A N 1
ATOM 737 C CA . ALA A 1 96 ? 12.476 -2.096 -8.485 1.00 82.31 96 ALA A CA 1
ATOM 738 C C . ALA A 1 96 ? 13.326 -2.604 -9.659 1.00 82.31 96 ALA A C 1
ATOM 740 O O . ALA A 1 96 ? 14.317 -1.977 -10.027 1.00 82.31 96 ALA A O 1
ATOM 741 N N . TYR A 1 97 ? 12.908 -3.700 -10.295 1.00 79.31 97 TYR A N 1
ATOM 742 C CA . TYR A 1 97 ? 13.622 -4.290 -11.428 1.00 79.31 97 TYR A CA 1
ATOM 743 C C . TYR A 1 97 ? 13.724 -3.373 -12.653 1.00 79.31 97 TYR A C 1
ATOM 745 O O . TYR A 1 97 ? 14.843 -3.192 -13.144 1.00 79.31 97 TYR A O 1
ATOM 753 N N . PRO A 1 98 ? 12.635 -2.772 -13.168 1.00 75.88 98 PRO A N 1
ATOM 754 C CA . PRO A 1 98 ? 12.747 -1.871 -14.308 1.00 75.88 98 PRO A CA 1
ATOM 755 C C . PRO A 1 98 ? 13.534 -0.599 -13.962 1.00 75.88 98 PRO A C 1
ATOM 757 O O . PRO A 1 98 ? 14.319 -0.150 -14.792 1.00 75.88 98 PRO A O 1
ATOM 760 N N . LEU A 1 99 ? 13.434 -0.067 -12.735 1.00 81.38 99 LEU A N 1
ATOM 761 C CA . LEU A 1 99 ? 14.277 1.054 -12.293 1.00 81.38 99 LEU A CA 1
ATOM 762 C C . LEU A 1 99 ? 15.765 0.687 -12.282 1.00 81.38 99 LEU A C 1
ATOM 764 O O . LEU A 1 99 ? 16.579 1.422 -12.836 1.00 81.38 99 LEU A O 1
ATOM 768 N N . LEU A 1 100 ? 16.129 -0.455 -11.697 1.00 84.50 100 LEU A N 1
ATOM 769 C CA . LEU A 1 100 ? 17.516 -0.930 -11.684 1.00 84.50 100 LEU A CA 1
ATOM 770 C C . LEU A 1 100 ? 18.033 -1.197 -13.101 1.00 84.50 100 LEU A C 1
ATOM 772 O O . LEU A 1 100 ? 19.157 -0.819 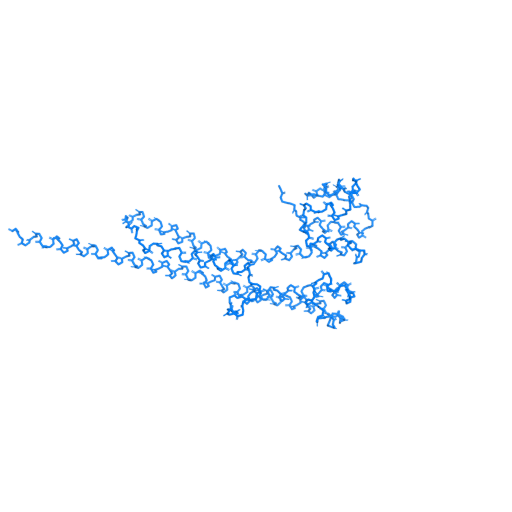-13.422 1.00 84.50 100 LEU A O 1
ATOM 776 N N . SER A 1 101 ? 17.202 -1.789 -13.962 1.00 82.00 101 SER A N 1
ATOM 777 C CA . SER A 1 101 ? 17.543 -2.043 -15.369 1.00 82.00 101 SER A CA 1
ATOM 778 C C . SER A 1 101 ? 17.792 -0.735 -16.117 1.00 82.00 101 SER A C 1
ATOM 780 O O . SER A 1 101 ? 18.765 -0.623 -16.853 1.00 82.00 101 SER A O 1
ATOM 782 N N . LEU A 1 102 ? 16.955 0.279 -15.886 1.00 79.75 102 LEU A N 1
ATOM 783 C CA . LEU A 1 102 ? 17.119 1.608 -16.463 1.00 79.75 102 LEU A CA 1
ATOM 784 C C . LEU A 1 102 ? 18.429 2.263 -16.007 1.00 79.75 102 LEU A C 1
ATOM 786 O O . LEU A 1 102 ? 19.170 2.780 -16.839 1.00 79.75 102 LEU A O 1
ATOM 790 N N . VAL A 1 103 ? 18.735 2.219 -14.706 1.00 81.19 103 VAL A N 1
ATOM 791 C CA . VAL A 1 103 ? 19.993 2.750 -14.155 1.00 81.19 103 VAL A CA 1
ATOM 792 C C . VAL A 1 103 ? 21.197 2.023 -14.758 1.00 81.19 103 VAL A C 1
ATOM 794 O O . VAL A 1 103 ? 22.159 2.672 -15.163 1.00 81.19 103 VAL A O 1
ATOM 797 N N . ALA A 1 104 ? 21.134 0.694 -14.878 1.00 83.44 104 ALA A N 1
ATOM 798 C CA . ALA A 1 104 ? 22.194 -0.107 -15.479 1.00 83.44 104 ALA A CA 1
ATOM 799 C C . ALA A 1 104 ? 22.388 0.216 -16.969 1.00 83.44 104 ALA A C 1
ATOM 801 O O . ALA A 1 104 ? 23.516 0.433 -17.411 1.00 83.44 104 ALA A O 1
ATOM 802 N N . VAL A 1 105 ? 21.304 0.308 -17.744 1.00 81.25 105 VAL A N 1
ATOM 803 C CA . VAL A 1 105 ? 21.345 0.679 -19.167 1.00 81.25 105 VAL A CA 1
ATOM 804 C C . VAL A 1 105 ? 21.881 2.096 -19.350 1.00 81.25 105 VAL A C 1
ATOM 806 O O . VAL A 1 105 ? 22.763 2.312 -20.176 1.00 81.25 105 VAL A O 1
ATOM 809 N N . ALA A 1 106 ? 21.409 3.067 -18.568 1.00 78.31 106 ALA A N 1
ATOM 810 C CA . ALA A 1 106 ? 21.897 4.440 -18.642 1.00 78.31 106 ALA A CA 1
ATOM 811 C C . ALA A 1 106 ? 23.389 4.519 -18.283 1.00 78.31 106 ALA A C 1
ATOM 813 O O . ALA A 1 106 ? 24.170 5.116 -19.022 1.00 78.31 106 ALA A O 1
ATOM 814 N N . GLY A 1 107 ? 23.800 3.861 -17.194 1.00 81.12 107 GLY A N 1
ATOM 815 C CA . GLY A 1 107 ? 25.193 3.817 -16.753 1.00 81.12 107 GLY A CA 1
ATOM 816 C C . GLY A 1 107 ? 26.118 3.177 -17.788 1.00 81.12 107 GLY A C 1
ATOM 817 O O . GLY A 1 107 ? 27.124 3.775 -18.168 1.00 81.12 107 GLY A O 1
ATOM 818 N N . THR A 1 108 ? 25.756 1.999 -18.303 1.00 79.88 108 THR A N 1
ATOM 819 C CA . THR A 1 108 ? 26.529 1.310 -19.352 1.00 79.88 108 THR A CA 1
ATOM 820 C C . THR A 1 108 ? 26.605 2.131 -20.635 1.00 79.88 108 THR A C 1
ATOM 822 O O . THR A 1 108 ? 27.684 2.262 -21.207 1.00 79.88 108 THR A O 1
ATOM 825 N N . SER A 1 109 ? 25.508 2.766 -21.048 1.00 74.88 109 SER A N 1
ATOM 826 C CA . SER A 1 109 ? 25.496 3.608 -22.247 1.00 74.88 109 SER A CA 1
ATOM 827 C C . SER A 1 109 ? 26.411 4.830 -22.104 1.00 74.88 109 SER A C 1
ATOM 829 O O . SER A 1 109 ? 27.168 5.129 -23.023 1.00 74.88 109 SER A O 1
ATOM 831 N N . VAL A 1 110 ? 26.425 5.493 -20.939 1.00 78.00 110 VAL A N 1
ATOM 832 C CA . VAL A 1 110 ? 27.350 6.609 -20.656 1.00 78.00 110 VAL A CA 1
ATOM 833 C C . VAL A 1 110 ? 28.811 6.160 -20.725 1.00 78.00 110 VAL A C 1
ATOM 835 O O . VAL A 1 110 ? 29.642 6.867 -21.298 1.00 78.00 110 VAL A O 1
ATOM 838 N N . VAL A 1 111 ? 29.130 4.988 -20.164 1.00 80.56 111 VAL A N 1
ATOM 839 C CA . VAL A 1 111 ? 30.488 4.424 -20.209 1.00 80.56 111 VAL A CA 1
ATOM 840 C C . VAL A 1 111 ? 30.911 4.146 -21.649 1.00 80.56 111 VAL A C 1
ATOM 842 O O . VAL A 1 111 ? 31.986 4.586 -22.052 1.00 80.56 111 VAL A O 1
ATOM 845 N N . VAL A 1 112 ? 30.061 3.487 -22.444 1.00 76.94 112 VAL A N 1
ATOM 846 C CA . VAL A 1 112 ? 30.363 3.171 -23.849 1.00 76.94 112 VAL A CA 1
ATOM 847 C C . VAL A 1 112 ? 30.547 4.442 -24.677 1.00 76.94 112 VAL A C 1
ATOM 849 O O . VAL A 1 112 ? 31.512 4.532 -25.429 1.00 76.94 112 VAL A O 1
ATOM 852 N N . VAL A 1 113 ? 29.694 5.458 -24.504 1.00 71.75 113 VAL A N 1
ATOM 853 C CA . VAL A 1 113 ? 29.833 6.744 -25.215 1.00 71.75 113 VAL A CA 1
ATOM 854 C C . VAL A 1 113 ? 31.163 7.407 -24.925 1.00 71.75 113 VAL A C 1
ATOM 856 O O . VAL A 1 113 ? 31.839 7.857 -25.850 1.00 71.75 113 VAL A O 1
ATOM 859 N N . ARG A 1 114 ? 31.537 7.472 -23.643 1.00 74.50 114 ARG A N 1
ATOM 860 C CA . ARG A 1 114 ? 32.792 8.099 -23.230 1.00 74.50 114 ARG A CA 1
ATOM 861 C C . ARG A 1 114 ? 34.003 7.320 -23.722 1.00 74.50 114 ARG A C 1
ATOM 863 O O . ARG A 1 114 ? 34.940 7.944 -24.198 1.00 74.50 114 ARG A O 1
ATOM 870 N N . ALA A 1 115 ? 33.972 5.993 -23.629 1.00 76.69 115 ALA A N 1
ATOM 871 C CA . ALA A 1 115 ? 35.078 5.144 -24.057 1.00 76.69 115 ALA A CA 1
ATOM 872 C C . ALA A 1 115 ? 35.274 5.157 -25.582 1.00 76.69 115 ALA A C 1
ATOM 874 O O . ALA A 1 115 ? 36.405 5.161 -26.053 1.00 76.69 115 ALA A O 1
ATOM 875 N N . ALA A 1 116 ? 34.185 5.187 -26.353 1.00 72.06 116 ALA A N 1
ATOM 876 C CA . ALA A 1 116 ? 34.225 5.131 -27.814 1.00 72.06 116 ALA A CA 1
ATOM 877 C C . ALA A 1 116 ? 34.197 6.515 -28.495 1.00 72.06 116 ALA A C 1
ATOM 879 O O . ALA A 1 116 ? 34.096 6.581 -29.718 1.00 72.06 116 ALA A O 1
ATOM 880 N N . HIS A 1 117 ? 34.249 7.613 -27.726 1.00 70.25 117 HIS A N 1
ATOM 881 C CA . HIS A 1 117 ? 34.127 8.995 -28.220 1.00 70.25 117 HIS A CA 1
ATOM 882 C C . HIS A 1 117 ? 32.950 9.194 -29.193 1.00 70.25 117 HIS A C 1
ATOM 884 O O . HIS A 1 117 ? 33.044 9.907 -30.196 1.00 70.25 117 HIS A O 1
ATOM 890 N N . LEU A 1 118 ? 31.826 8.536 -28.900 1.00 65.19 118 LEU A N 1
ATOM 891 C CA . LEU A 1 118 ? 30.655 8.561 -29.766 1.00 65.19 118 LEU A CA 1
ATOM 892 C C . LEU A 1 118 ? 30.010 9.955 -29.768 1.00 65.19 118 LEU A C 1
ATOM 894 O O . LEU A 1 118 ? 29.835 10.555 -28.704 1.00 65.19 118 LEU A O 1
ATOM 898 N N . PRO A 1 119 ? 29.587 10.470 -30.933 1.00 65.31 119 PRO A N 1
ATOM 899 C CA . PRO A 1 119 ? 28.845 11.715 -30.990 1.00 65.31 119 PRO A CA 1
ATOM 900 C C . PRO A 1 119 ? 27.459 11.510 -30.393 1.00 65.31 119 PRO A C 1
ATOM 902 O O . PRO A 1 119 ? 26.715 10.606 -30.787 1.00 65.31 119 PRO A O 1
ATOM 905 N N . VAL A 1 120 ? 27.093 12.395 -29.471 1.00 65.06 120 VAL A N 1
ATOM 906 C CA . VAL A 1 120 ? 25.742 12.451 -28.919 1.00 65.06 120 VAL A CA 1
ATOM 907 C C . VAL A 1 120 ? 24.812 13.005 -30.002 1.00 65.06 120 VAL A C 1
ATOM 909 O O . VAL A 1 120 ? 24.692 14.211 -30.187 1.00 65.06 120 VAL A O 1
ATOM 912 N N . SER A 1 121 ? 24.209 12.113 -30.784 1.00 65.81 121 SER A N 1
ATOM 913 C CA . SER A 1 121 ? 23.204 12.438 -31.802 1.00 65.81 121 SER A CA 1
ATOM 914 C C . SER A 1 121 ? 21.784 12.446 -31.222 1.00 65.81 121 SER A C 1
ATOM 916 O O . SER A 1 121 ? 21.543 11.961 -30.116 1.00 65.81 121 SER A O 1
ATOM 918 N N . ALA A 1 122 ? 20.804 12.923 -31.998 1.00 62.16 122 ALA A N 1
ATOM 919 C CA . ALA A 1 122 ? 19.385 12.860 -31.632 1.00 62.16 122 ALA A CA 1
ATOM 920 C C . ALA A 1 122 ? 18.886 11.425 -31.351 1.00 62.16 122 ALA A C 1
ATOM 922 O O . ALA A 1 122 ? 17.891 11.256 -30.652 1.00 62.16 122 ALA A O 1
ATOM 923 N N . ALA A 1 123 ? 19.597 10.385 -31.814 1.00 62.53 123 ALA A N 1
ATOM 924 C CA . ALA A 1 123 ? 19.293 8.995 -31.478 1.00 62.53 123 ALA A CA 1
ATOM 925 C C . ALA A 1 123 ? 19.379 8.719 -29.961 1.00 62.53 123 ALA A C 1
ATOM 927 O O . ALA A 1 123 ? 18.651 7.876 -29.447 1.00 62.53 123 ALA A O 1
ATOM 928 N N . TRP A 1 124 ? 20.191 9.482 -29.222 1.00 64.25 124 TRP A N 1
ATOM 929 C CA . TRP A 1 124 ? 20.295 9.386 -27.763 1.00 64.25 124 TRP A CA 1
ATOM 930 C C . TRP A 1 124 ? 19.040 9.875 -27.035 1.00 64.25 124 TRP A C 1
ATOM 932 O O . TRP A 1 124 ? 18.789 9.446 -25.913 1.00 64.25 124 TRP A O 1
ATOM 942 N N . LEU A 1 125 ? 18.193 10.695 -27.672 1.00 64.31 125 LEU A N 1
ATOM 943 C CA . LEU A 1 125 ? 16.890 11.072 -27.111 1.00 64.31 125 LEU A CA 1
ATOM 944 C C . LEU A 1 125 ? 15.952 9.862 -26.984 1.00 64.31 125 LEU A C 1
ATOM 946 O O . LEU A 1 125 ? 15.058 9.881 -26.142 1.00 64.31 125 LEU A O 1
ATOM 950 N N . TRP A 1 126 ? 16.187 8.772 -27.725 1.00 63.03 126 TRP A N 1
ATOM 951 C CA . TRP A 1 126 ? 15.433 7.529 -27.545 1.00 63.03 126 TRP A CA 1
ATOM 952 C C . TRP A 1 126 ? 15.694 6.852 -26.191 1.00 63.03 126 TRP A C 1
ATOM 954 O O . TRP A 1 126 ? 14.835 6.098 -25.744 1.00 63.03 126 TRP A O 1
ATOM 964 N N . LEU A 1 127 ? 16.785 7.165 -25.470 1.00 64.88 127 LEU A N 1
ATOM 965 C CA . LEU A 1 127 ? 16.965 6.723 -24.071 1.00 64.88 127 LEU A CA 1
ATOM 966 C C . LEU A 1 127 ? 15.926 7.351 -23.136 1.00 64.88 127 LEU A C 1
ATOM 968 O O . LEU A 1 127 ? 15.618 6.778 -22.093 1.00 64.88 127 LEU A O 1
ATOM 972 N N . LEU A 1 128 ? 15.356 8.501 -23.510 1.00 64.81 128 LEU A N 1
ATOM 973 C CA . LEU A 1 128 ? 14.290 9.147 -22.749 1.00 64.81 128 LEU A CA 1
ATOM 974 C C . LEU A 1 128 ? 12.937 8.464 -22.962 1.00 64.81 128 LEU A C 1
ATOM 976 O O . LEU A 1 128 ? 12.057 8.627 -22.126 1.00 64.81 128 LEU A O 1
ATOM 980 N N . VAL A 1 129 ? 12.755 7.675 -24.027 1.00 66.50 129 VAL A N 1
ATOM 981 C CA . VAL A 1 129 ? 11.487 6.985 -24.313 1.00 66.50 129 VAL A CA 1
ATOM 982 C C . VAL A 1 129 ? 11.140 5.942 -23.245 1.00 66.50 129 VAL A C 1
ATOM 984 O O . VAL A 1 129 ? 10.037 6.032 -22.713 1.00 66.50 129 VAL A O 1
ATOM 987 N N . PRO A 1 130 ? 12.027 5.014 -22.831 1.00 64.06 130 PRO A N 1
ATOM 988 C CA . PRO A 1 130 ? 11.732 4.117 -21.715 1.00 64.06 130 PRO A CA 1
ATOM 989 C C . PRO A 1 130 ? 11.509 4.864 -20.394 1.00 64.06 130 PRO A C 1
ATOM 991 O O . PRO A 1 130 ? 10.663 4.449 -19.606 1.00 64.06 130 PRO A O 1
ATOM 994 N N . ILE A 1 131 ? 12.209 5.983 -20.165 1.00 67.31 131 ILE A N 1
ATOM 995 C CA . ILE A 1 131 ? 12.027 6.840 -18.978 1.00 67.31 131 ILE A CA 1
ATOM 996 C C . ILE A 1 131 ? 10.641 7.490 -18.988 1.00 67.31 131 ILE A C 1
ATOM 998 O O . ILE A 1 131 ? 9.934 7.452 -17.984 1.00 67.31 131 ILE A O 1
ATOM 1002 N N . ALA A 1 132 ? 10.231 8.048 -20.125 1.00 64.56 132 ALA A N 1
ATOM 1003 C CA . ALA A 1 132 ? 8.922 8.649 -20.320 1.00 64.56 132 ALA A CA 1
ATOM 1004 C C . ALA A 1 132 ? 7.812 7.595 -20.230 1.00 64.56 132 ALA A C 1
ATOM 1006 O O . ALA A 1 132 ? 6.808 7.834 -19.570 1.00 64.56 132 ALA A O 1
ATOM 1007 N N . LEU A 1 133 ? 8.008 6.406 -20.807 1.00 68.12 133 LEU A N 1
ATOM 1008 C CA . LEU A 1 133 ? 7.052 5.301 -20.737 1.00 68.12 133 LEU A CA 1
ATOM 1009 C C . LEU A 1 133 ? 6.879 4.804 -19.296 1.00 68.12 133 LEU A C 1
ATOM 1011 O O . LEU A 1 133 ? 5.756 4.602 -18.844 1.00 68.12 133 LEU A O 1
ATOM 1015 N N . MET A 1 134 ? 7.981 4.671 -18.553 1.00 66.81 134 MET A N 1
ATOM 1016 C CA . MET A 1 134 ? 7.989 4.370 -17.120 1.00 66.81 134 MET A CA 1
ATOM 1017 C C . MET A 1 134 ? 7.276 5.452 -16.309 1.00 66.81 134 MET A C 1
ATOM 1019 O O . MET A 1 134 ? 6.418 5.134 -15.489 1.00 66.81 134 MET A O 1
ATOM 1023 N N . ALA A 1 135 ? 7.593 6.726 -16.547 1.00 65.25 135 ALA A N 1
ATOM 1024 C CA . ALA A 1 135 ? 6.970 7.851 -15.860 1.00 65.25 135 ALA A CA 1
ATOM 1025 C C . ALA A 1 135 ? 5.464 7.909 -16.136 1.00 65.25 135 ALA A C 1
ATOM 1027 O O . ALA A 1 135 ? 4.685 8.078 -15.202 1.00 65.25 135 ALA A O 1
ATOM 1028 N N . VAL A 1 136 ? 5.049 7.691 -17.386 1.00 67.19 136 VAL A N 1
ATOM 1029 C CA . VAL A 1 136 ? 3.644 7.591 -17.796 1.00 67.19 136 VAL A CA 1
ATOM 1030 C C . VAL A 1 136 ? 2.974 6.388 -17.141 1.00 67.19 136 VAL A C 1
ATOM 1032 O O . VAL A 1 136 ? 1.885 6.544 -16.603 1.00 67.19 136 VAL A O 1
ATOM 1035 N N . CYS A 1 137 ? 3.615 5.217 -17.091 1.00 66.19 137 CYS A N 1
ATOM 1036 C CA . CYS A 1 137 ? 3.074 4.054 -16.386 1.00 66.19 137 CYS A CA 1
ATOM 1037 C C . CYS A 1 137 ? 2.877 4.350 -14.894 1.00 66.19 137 CYS A C 1
ATOM 1039 O O . CYS A 1 137 ? 1.799 4.099 -14.369 1.00 66.19 137 CYS A O 1
ATOM 1041 N N . VAL A 1 138 ? 3.860 4.950 -14.220 1.00 64.69 138 VAL A N 1
ATOM 1042 C CA . VAL A 1 138 ? 3.761 5.336 -12.801 1.00 64.69 138 VAL A CA 1
ATOM 1043 C C . VAL A 1 138 ? 2.676 6.400 -12.580 1.00 64.69 138 VAL A C 1
ATOM 1045 O O . VAL A 1 138 ? 1.903 6.309 -11.623 1.00 64.69 138 VAL A O 1
ATOM 1048 N N . LEU A 1 139 ? 2.569 7.389 -13.472 1.00 64.38 139 LEU A N 1
ATOM 1049 C CA . LEU A 1 139 ? 1.517 8.410 -13.443 1.00 64.38 139 LEU A CA 1
ATOM 1050 C C . LEU A 1 139 ? 0.128 7.795 -13.636 1.00 64.38 139 LEU A C 1
ATOM 1052 O O . LEU A 1 139 ? -0.776 8.080 -12.852 1.00 64.38 139 LEU A O 1
ATOM 1056 N N . LEU A 1 140 ? -0.037 6.904 -14.612 1.00 63.06 140 LEU A N 1
ATOM 1057 C CA . LEU A 1 140 ? -1.289 6.193 -14.868 1.00 63.06 140 LEU A CA 1
ATOM 1058 C C . LEU A 1 140 ? -1.659 5.261 -13.706 1.00 63.06 140 LEU A C 1
ATOM 1060 O O . LEU A 1 140 ? -2.814 5.234 -13.283 1.00 63.06 140 LEU A O 1
ATOM 1064 N N . MET A 1 141 ? -0.688 4.562 -13.112 1.00 61.53 141 MET A N 1
ATOM 1065 C CA . MET A 1 141 ? -0.903 3.750 -11.908 1.00 61.53 141 MET A CA 1
ATOM 1066 C C . MET A 1 141 ? -1.392 4.586 -10.719 1.00 61.53 141 MET A C 1
ATOM 1068 O O . MET A 1 141 ? -2.157 4.089 -9.894 1.00 61.53 141 MET A O 1
ATOM 1072 N N . ARG A 1 142 ? -0.975 5.855 -10.627 1.00 62.34 142 ARG A N 1
ATOM 1073 C CA . ARG A 1 142 ? -1.388 6.775 -9.559 1.00 62.34 142 ARG A CA 1
ATOM 1074 C C . ARG A 1 142 ? -2.761 7.411 -9.799 1.00 62.34 142 ARG A C 1
ATOM 1076 O O . ARG A 1 142 ? -3.446 7.706 -8.823 1.00 62.34 142 ARG A O 1
ATOM 1083 N N . TRP A 1 143 ? -3.143 7.650 -11.055 1.00 55.25 143 TRP A N 1
ATOM 1084 C CA . TRP A 1 143 ? -4.301 8.489 -11.395 1.00 55.25 143 TRP A CA 1
ATOM 1085 C C . TRP A 1 143 ? -5.514 7.743 -11.955 1.00 55.25 143 TRP A C 1
ATOM 1087 O O . TRP A 1 143 ? -6.621 8.267 -11.862 1.00 55.25 143 TRP A O 1
ATOM 1097 N N . THR A 1 144 ? -5.360 6.532 -12.492 1.00 47.22 144 THR A N 1
ATOM 1098 C CA . THR A 1 144 ? -6.491 5.776 -13.053 1.00 47.22 144 THR A CA 1
ATOM 1099 C C . THR A 1 144 ? -6.799 4.526 -12.230 1.00 47.22 144 THR A C 1
ATOM 1101 O O . THR A 1 144 ? -6.185 3.484 -12.449 1.00 47.22 144 THR A O 1
ATOM 1104 N N . PRO A 1 145 ? -7.782 4.577 -11.308 1.00 50.28 145 PRO A N 1
ATOM 1105 C CA . PRO A 1 145 ? -8.269 3.378 -10.628 1.00 50.28 145 PRO A CA 1
ATOM 1106 C C . PRO A 1 145 ? -9.021 2.424 -11.574 1.00 50.28 145 PRO A C 1
ATOM 1108 O O . PRO A 1 145 ? -9.317 1.292 -11.194 1.00 50.28 145 PRO A O 1
ATOM 1111 N N . SER A 1 146 ? -9.366 2.851 -12.797 1.00 52.44 146 SER A N 1
ATOM 1112 C CA . SER A 1 146 ? -10.176 2.066 -13.740 1.00 52.44 146 SER A CA 1
ATOM 1113 C C . SER A 1 146 ? -10.009 2.576 -15.179 1.00 52.44 146 SER A C 1
ATOM 1115 O O . SER A 1 146 ? -10.878 3.270 -15.693 1.00 52.44 146 SER A O 1
ATOM 1117 N N . ALA A 1 147 ? -8.891 2.289 -15.849 1.00 46.72 147 ALA A N 1
ATOM 1118 C CA . ALA A 1 147 ? -8.789 2.526 -17.292 1.00 46.72 147 ALA A CA 1
ATOM 1119 C C . ALA A 1 147 ? -9.208 1.243 -18.046 1.00 46.72 147 ALA A C 1
ATOM 1121 O O . ALA A 1 147 ? -8.428 0.289 -18.086 1.00 46.72 147 ALA A O 1
ATOM 1122 N N . PRO A 1 148 ? -10.417 1.179 -18.642 1.00 49.47 148 PRO A N 1
ATOM 1123 C CA . PRO A 1 148 ? -10.921 -0.028 -19.310 1.00 49.47 148 PRO A CA 1
ATOM 1124 C C . PRO A 1 148 ? -10.147 -0.402 -20.586 1.00 49.47 148 PRO A C 1
ATOM 1126 O O . PRO A 1 148 ? -10.285 -1.516 -21.078 1.00 49.47 148 PRO A O 1
ATOM 1129 N N . ALA A 1 149 ? -9.316 0.500 -21.118 1.00 49.78 149 ALA A N 1
ATOM 1130 C CA . ALA A 1 149 ? -8.614 0.303 -22.386 1.00 49.78 149 ALA A CA 1
ATOM 1131 C C . ALA A 1 149 ? -7.410 -0.658 -22.306 1.00 49.78 149 ALA A C 1
ATOM 1133 O O . ALA A 1 149 ? -6.978 -1.172 -23.334 1.00 49.78 149 ALA A O 1
ATOM 1134 N N . MET A 1 150 ? -6.853 -0.919 -21.115 1.00 55.78 150 MET A N 1
ATOM 1135 C CA . MET A 1 150 ? -5.686 -1.806 -20.955 1.00 55.78 150 MET A CA 1
ATOM 1136 C C . MET A 1 150 ? -5.831 -2.728 -19.735 1.00 55.78 150 MET A C 1
ATOM 1138 O O . MET A 1 150 ? -5.064 -2.621 -18.773 1.00 55.78 150 MET A O 1
ATOM 1142 N N . PRO A 1 151 ? -6.798 -3.666 -19.755 1.00 59.94 151 PRO A N 1
ATOM 1143 C CA . PRO A 1 151 ? -7.094 -4.526 -18.611 1.00 59.94 151 PRO A CA 1
ATOM 1144 C C . PRO A 1 151 ? -5.890 -5.366 -18.174 1.00 59.94 151 PRO A C 1
ATOM 1146 O O . PRO A 1 151 ? -5.760 -5.665 -16.997 1.00 59.94 151 PRO A O 1
ATOM 1149 N N . TRP A 1 152 ? -4.967 -5.693 -19.082 1.00 64.19 152 TRP A N 1
ATOM 1150 C CA . TRP A 1 152 ? -3.760 -6.462 -18.771 1.00 64.19 152 TRP A CA 1
ATOM 1151 C C . TRP A 1 152 ? -2.699 -5.657 -17.995 1.00 64.19 152 TRP A C 1
ATOM 1153 O O . TRP A 1 152 ? -2.019 -6.233 -17.148 1.00 64.19 152 TRP A O 1
ATOM 1163 N N . ILE A 1 153 ? -2.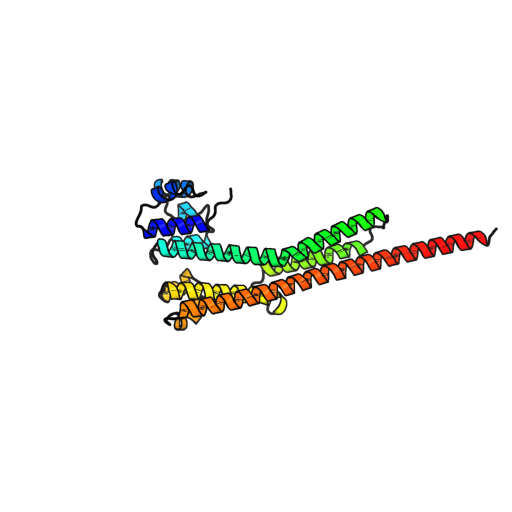594 -4.336 -18.206 1.00 64.06 153 ILE A N 1
ATOM 1164 C CA . ILE A 1 153 ? -1.675 -3.460 -17.448 1.00 64.06 153 ILE A CA 1
ATOM 1165 C C . ILE A 1 153 ? -2.235 -3.164 -16.056 1.00 64.06 153 ILE A C 1
ATOM 1167 O O . ILE A 1 153 ? -1.479 -3.080 -15.093 1.00 64.06 153 ILE A O 1
ATOM 1171 N N . PHE A 1 154 ? -3.558 -3.033 -15.937 1.00 68.62 154 PHE A N 1
ATOM 1172 C CA . PHE A 1 154 ? -4.239 -2.700 -14.681 1.00 68.62 154 PHE A CA 1
ATOM 1173 C C . PHE A 1 154 ? -4.835 -3.920 -13.958 1.00 68.62 154 PHE A C 1
ATOM 1175 O O . PHE A 1 154 ? -5.461 -3.773 -12.910 1.00 68.62 154 PHE A O 1
ATOM 1182 N N . ALA A 1 155 ? -4.617 -5.141 -14.460 1.00 73.75 155 ALA A N 1
ATOM 1183 C CA . ALA A 1 155 ? -5.116 -6.366 -13.829 1.00 73.75 155 ALA A CA 1
ATOM 1184 C C . ALA A 1 155 ? -4.641 -6.484 -12.374 1.00 73.75 155 ALA A C 1
ATOM 1186 O O . ALA A 1 155 ? -5.412 -6.836 -11.482 1.00 73.75 155 ALA A O 1
ATOM 1187 N N . TRP A 1 156 ? -3.379 -6.127 -12.114 1.00 76.31 156 TRP A N 1
ATOM 1188 C CA . TRP A 1 156 ? -2.806 -6.188 -10.771 1.00 76.31 156 TRP A CA 1
ATOM 1189 C C . TRP A 1 156 ? -3.500 -5.219 -9.805 1.00 76.31 156 TRP A C 1
ATOM 1191 O O . TRP A 1 156 ? -3.810 -5.609 -8.682 1.00 76.31 156 TRP A O 1
ATOM 1201 N N . SER A 1 157 ? -3.808 -3.989 -10.235 1.00 76.06 157 SER A N 1
ATOM 1202 C CA . SER A 1 157 ? -4.469 -2.994 -9.384 1.00 76.06 157 SER A CA 1
ATOM 1203 C C . SER A 1 157 ? -5.930 -3.359 -9.127 1.00 76.06 157 SER A C 1
ATOM 1205 O O . SER A 1 157 ? -6.403 -3.196 -8.002 1.00 76.06 157 SER A O 1
ATOM 1207 N N . HIS A 1 158 ? -6.616 -3.946 -10.113 1.00 81.00 158 HIS A N 1
ATOM 1208 C CA . HIS A 1 158 ? -7.957 -4.499 -9.929 1.00 81.00 158 HIS A CA 1
ATOM 1209 C C . HIS A 1 158 ? -7.964 -5.635 -8.899 1.00 81.00 158 HIS A C 1
ATOM 1211 O O . HIS A 1 158 ? -8.800 -5.648 -7.999 1.00 81.00 158 HIS A O 1
ATOM 1217 N N . HIS A 1 159 ? -7.004 -6.559 -8.974 1.00 84.69 159 HIS A N 1
ATOM 1218 C CA . HIS A 1 159 ? -6.889 -7.638 -7.996 1.00 84.69 159 HIS A CA 1
ATOM 1219 C C . HIS A 1 159 ? -6.490 -7.137 -6.604 1.00 84.69 159 HIS A C 1
ATOM 1221 O O . HIS A 1 159 ? -7.008 -7.650 -5.619 1.00 84.69 159 HIS A O 1
ATOM 1227 N N . ILE A 1 160 ? -5.659 -6.098 -6.489 1.00 81.25 160 ILE A N 1
ATOM 1228 C CA . ILE A 1 160 ? -5.395 -5.446 -5.196 1.00 81.25 160 ILE A CA 1
ATOM 1229 C C . ILE A 1 160 ? -6.665 -4.794 -4.644 1.00 81.25 160 ILE A C 1
ATOM 1231 O O . ILE A 1 160 ? -6.961 -4.933 -3.458 1.00 81.25 160 ILE A O 1
ATOM 1235 N N . ALA A 1 161 ? -7.443 -4.110 -5.486 1.00 81.00 161 ALA A N 1
ATOM 1236 C CA . ALA A 1 161 ? -8.709 -3.516 -5.075 1.00 81.00 161 ALA A CA 1
ATOM 1237 C C . ALA A 1 161 ? -9.707 -4.594 -4.620 1.00 81.00 161 ALA A C 1
ATOM 1239 O O . ALA A 1 161 ? -10.286 -4.473 -3.540 1.00 81.00 161 ALA A O 1
ATOM 1240 N N . ALA A 1 162 ? -9.842 -5.688 -5.373 1.00 84.94 162 ALA A N 1
ATOM 1241 C CA . ALA A 1 162 ? -10.680 -6.825 -5.005 1.00 84.94 162 ALA A CA 1
ATOM 1242 C C . ALA A 1 162 ? -10.212 -7.474 -3.695 1.00 84.94 162 ALA A C 1
ATOM 1244 O O . ALA A 1 162 ? -11.027 -7.672 -2.796 1.00 84.94 162 ALA A O 1
ATOM 1245 N N . ALA A 1 163 ? -8.908 -7.730 -3.544 1.00 86.25 163 ALA A N 1
ATOM 1246 C CA . ALA A 1 163 ? -8.330 -8.259 -2.313 1.00 86.25 163 ALA A CA 1
ATOM 1247 C C . ALA A 1 163 ? -8.654 -7.365 -1.114 1.00 86.25 163 ALA A C 1
ATOM 1249 O O . ALA A 1 163 ? -9.122 -7.852 -0.090 1.00 86.25 163 ALA A O 1
ATOM 1250 N N . SER A 1 164 ? -8.494 -6.049 -1.269 1.00 81.69 164 SER A N 1
ATOM 1251 C CA . SER A 1 164 ? -8.828 -5.089 -0.218 1.00 81.69 164 SER A CA 1
ATOM 1252 C C . SER A 1 164 ? -10.289 -5.133 0.187 1.00 81.69 164 SER A C 1
ATOM 1254 O O . SER A 1 164 ? -10.603 -5.104 1.373 1.00 81.69 164 SER A O 1
ATOM 1256 N N . ARG A 1 165 ? -11.187 -5.239 -0.796 1.00 84.62 165 ARG A N 1
ATOM 1257 C CA . ARG A 1 165 ? -12.620 -5.335 -0.562 1.00 84.62 165 ARG A CA 1
ATOM 1258 C C . ARG A 1 165 ? -12.929 -6.609 0.214 1.00 84.62 165 ARG A C 1
ATOM 1260 O O . ARG A 1 165 ? -13.577 -6.535 1.245 1.00 84.62 165 ARG A O 1
ATOM 1267 N N . TYR A 1 166 ? -12.393 -7.758 -0.197 1.00 87.88 166 TYR A N 1
ATOM 1268 C CA . TYR A 1 166 ? -12.588 -9.009 0.539 1.00 87.88 166 TYR A CA 1
ATOM 1269 C C . TYR A 1 166 ? -11.928 -9.007 1.923 1.00 87.88 166 TYR A C 1
ATOM 1271 O O . TYR A 1 166 ? -12.460 -9.597 2.853 1.00 87.88 166 TYR A O 1
ATOM 1279 N N . ARG A 1 167 ? -10.819 -8.297 2.119 1.00 82.81 167 ARG A N 1
ATOM 1280 C CA . ARG A 1 167 ? -10.193 -8.162 3.440 1.00 82.81 167 ARG A CA 1
ATOM 1281 C C . ARG A 1 167 ? -11.021 -7.279 4.375 1.00 82.81 167 ARG A C 1
ATOM 1283 O O . ARG A 1 167 ? -11.234 -7.655 5.524 1.00 82.81 167 ARG A O 1
ATOM 1290 N N . ARG A 1 168 ? -11.565 -6.161 3.877 1.00 82.06 168 ARG A N 1
ATOM 1291 C CA . ARG A 1 168 ? -12.535 -5.333 4.617 1.00 82.06 168 ARG A CA 1
ATOM 1292 C C . ARG A 1 168 ? -13.836 -6.092 4.889 1.00 82.06 168 ARG A C 1
ATOM 1294 O O . ARG A 1 168 ? -14.358 -6.008 5.992 1.00 82.06 168 ARG A O 1
ATOM 1301 N N . ALA A 1 169 ? -14.306 -6.898 3.940 1.00 84.62 169 ALA A N 1
ATOM 1302 C CA . ALA A 1 169 ? -15.433 -7.814 4.112 1.00 84.62 169 ALA A CA 1
ATOM 1303 C C . ALA A 1 169 ? -15.155 -8.853 5.218 1.00 84.62 169 ALA A C 1
ATOM 1305 O O . ALA A 1 169 ? -15.973 -9.036 6.115 1.00 84.62 169 ALA A O 1
ATOM 1306 N N . ALA A 1 170 ? -13.970 -9.473 5.225 1.00 84.81 170 ALA A N 1
ATOM 1307 C CA . ALA A 1 170 ? -13.565 -10.406 6.275 1.00 84.81 170 ALA A CA 1
ATOM 1308 C C . ALA A 1 170 ? -13.532 -9.730 7.653 1.00 84.81 170 ALA A C 1
ATOM 1310 O O . ALA A 1 170 ? -13.998 -10.307 8.633 1.00 84.81 170 ALA A O 1
ATOM 1311 N N . LEU A 1 171 ? -13.045 -8.485 7.723 1.00 78.19 171 LEU A N 1
ATOM 1312 C CA . LEU A 1 171 ? -13.093 -7.675 8.940 1.00 78.19 171 LEU A CA 1
ATOM 1313 C C . LEU A 1 171 ? -14.542 -7.407 9.371 1.00 78.19 171 LEU A C 1
ATOM 1315 O O . LEU A 1 171 ? -14.875 -7.659 10.526 1.00 78.19 171 LEU A O 1
ATOM 1319 N N . ALA A 1 172 ? -15.418 -6.982 8.458 1.00 82.75 172 ALA A N 1
ATOM 1320 C CA . ALA A 1 172 ? -16.836 -6.765 8.749 1.00 82.75 172 ALA A CA 1
ATOM 1321 C C . ALA A 1 172 ? -17.509 -8.019 9.330 1.00 82.75 172 ALA A C 1
ATOM 1323 O O . ALA A 1 172 ? -18.176 -7.933 10.360 1.00 82.75 172 ALA A O 1
ATOM 1324 N N . ALA A 1 173 ? -17.278 -9.184 8.711 1.00 84.88 173 ALA A N 1
ATOM 1325 C CA . ALA A 1 173 ? -17.809 -10.470 9.160 1.00 84.88 173 ALA A CA 1
ATOM 1326 C C . ALA A 1 173 ? -17.247 -10.884 10.528 1.00 84.88 173 ALA A C 1
ATOM 1328 O O . ALA A 1 173 ? -18.004 -11.245 11.429 1.00 84.88 173 ALA A O 1
ATOM 1329 N N . ARG A 1 174 ? -15.923 -10.790 10.718 1.00 82.50 174 ARG A N 1
ATOM 1330 C CA . ARG A 1 174 ? -15.251 -11.134 11.982 1.00 82.50 174 ARG A CA 1
ATOM 1331 C C . ARG A 1 174 ? -15.785 -10.313 13.152 1.00 82.50 174 ARG A C 1
ATOM 1333 O O . ARG A 1 174 ? -15.964 -10.846 14.244 1.00 82.50 174 ARG A O 1
ATOM 1340 N N . TRP A 1 175 ? -16.032 -9.026 12.922 1.00 77.44 175 TRP A N 1
ATOM 1341 C CA . TRP A 1 175 ? -16.524 -8.097 13.938 1.00 77.44 175 TRP A CA 1
ATOM 1342 C C . TRP A 1 175 ? -18.054 -8.015 14.014 1.00 77.44 175 TRP A C 1
ATOM 1344 O O . TRP A 1 175 ? -18.562 -7.314 14.888 1.00 77.44 175 TRP A O 1
ATOM 1354 N N . ARG A 1 176 ? -18.774 -8.745 13.147 1.00 78.88 176 ARG A N 1
ATOM 1355 C CA . ARG A 1 176 ? -20.243 -8.748 13.031 1.00 78.88 176 ARG A CA 1
ATOM 1356 C C . ARG A 1 176 ? -20.825 -7.334 12.983 1.00 78.88 176 ARG A C 1
ATOM 1358 O O . ARG A 1 176 ? -21.736 -7.005 13.741 1.00 78.88 176 ARG A O 1
ATOM 1365 N N . LEU A 1 177 ? -20.251 -6.489 12.128 1.00 76.56 177 LEU A N 1
ATOM 1366 C CA . LEU A 1 177 ? -20.729 -5.117 11.968 1.00 76.56 177 LEU A CA 1
ATOM 1367 C C . LEU A 1 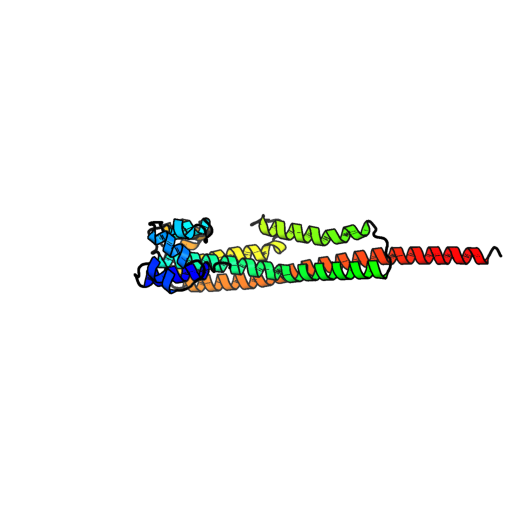177 ? -22.160 -5.121 11.402 1.00 76.56 177 LEU A C 1
ATOM 1369 O O . LEU A 1 177 ? -22.432 -5.884 10.470 1.00 76.56 177 LEU A O 1
ATOM 1373 N N . PRO A 1 178 ? -23.072 -4.291 11.936 1.00 77.38 178 PRO A N 1
ATOM 1374 C CA . PRO A 1 178 ? -24.406 -4.148 11.371 1.00 77.38 178 PRO A CA 1
ATOM 1375 C C . PRO A 1 178 ? -24.324 -3.473 9.997 1.00 77.38 178 PRO A C 1
ATOM 1377 O O . PRO A 1 178 ? -23.446 -2.649 9.744 1.00 77.38 178 PRO A O 1
ATOM 1380 N N . GLU A 1 179 ? -25.264 -3.797 9.110 1.00 78.62 179 GLU A N 1
ATOM 1381 C CA . GLU A 1 179 ? -25.263 -3.334 7.714 1.00 78.62 179 GLU A CA 1
ATOM 1382 C C . GLU A 1 179 ? -25.203 -1.803 7.579 1.00 78.62 179 GLU A C 1
ATOM 1384 O O . GLU A 1 179 ? -24.506 -1.288 6.704 1.00 78.62 179 GLU A O 1
ATOM 1389 N N . ALA A 1 180 ? -25.847 -1.083 8.505 1.00 77.31 180 ALA A N 1
ATOM 1390 C CA . ALA A 1 180 ? -25.833 0.379 8.572 1.00 77.31 180 ALA A CA 1
ATOM 1391 C C . ALA A 1 180 ? -24.418 0.972 8.721 1.00 77.31 180 ALA A C 1
ATOM 1393 O O . ALA A 1 180 ? -24.144 2.049 8.190 1.00 77.31 180 ALA A O 1
ATOM 1394 N N . ASP A 1 181 ? -23.505 0.251 9.377 1.00 75.06 181 ASP A N 1
ATOM 1395 C CA . ASP A 1 181 ? -22.147 0.726 9.648 1.00 75.06 181 ASP A CA 1
ATOM 1396 C C . ASP A 1 181 ? -21.157 0.302 8.553 1.00 75.06 181 ASP A C 1
ATOM 1398 O O . ASP A 1 181 ? -20.128 0.948 8.359 1.00 75.06 181 ASP A O 1
ATOM 1402 N N . ILE A 1 182 ? -21.457 -0.745 7.775 1.00 75.44 182 ILE A N 1
ATOM 1403 C CA . ILE A 1 182 ? -20.538 -1.285 6.757 1.00 75.44 182 ILE A CA 1
ATOM 1404 C C . ILE A 1 182 ? -20.155 -0.212 5.730 1.00 75.44 182 ILE A C 1
ATOM 1406 O O . ILE A 1 182 ? -18.971 -0.030 5.435 1.00 75.44 182 ILE A O 1
ATOM 1410 N N . ALA A 1 183 ? -21.138 0.531 5.214 1.00 77.75 183 ALA A N 1
ATOM 1411 C CA . ALA A 1 183 ? -20.904 1.550 4.193 1.00 77.75 183 ALA A CA 1
ATOM 1412 C C . ALA A 1 183 ? -20.057 2.719 4.716 1.00 77.75 183 ALA A C 1
ATOM 1414 O O . ALA A 1 183 ? -19.125 3.157 4.039 1.00 77.75 183 ALA A O 1
ATOM 1415 N N . ALA A 1 184 ? -20.373 3.204 5.920 1.00 70.81 184 ALA A N 1
ATOM 1416 C CA . ALA A 1 184 ? -19.709 4.354 6.523 1.00 70.81 184 ALA A CA 1
ATOM 1417 C C . ALA A 1 184 ? -18.265 4.039 6.953 1.00 70.81 184 ALA A C 1
ATOM 1419 O O . ALA A 1 184 ? -17.394 4.899 6.853 1.00 70.81 184 ALA A O 1
ATOM 1420 N N . TRP A 1 185 ? -17.999 2.805 7.385 1.00 67.19 185 TRP A N 1
ATOM 1421 C CA . TRP A 1 185 ? -16.718 2.423 7.986 1.00 67.19 185 TRP A CA 1
ATOM 1422 C C . TRP A 1 185 ? -15.758 1.774 7.000 1.00 67.19 185 TRP A C 1
ATOM 1424 O O . TRP A 1 185 ? -14.543 1.943 7.087 1.00 67.19 185 TRP A O 1
ATOM 1434 N N . LEU A 1 186 ? -16.296 0.985 6.075 1.00 71.50 186 LEU A N 1
ATOM 1435 C CA . LEU A 1 186 ? -15.501 0.114 5.220 1.00 71.50 186 LEU A CA 1
ATOM 1436 C C . LEU A 1 186 ? -15.711 0.396 3.727 1.00 71.50 186 LEU A C 1
ATOM 1438 O O . LEU A 1 186 ? -14.967 -0.139 2.902 1.00 71.50 186 LEU A O 1
ATOM 1442 N N . GLY A 1 187 ? -16.660 1.272 3.389 1.00 73.94 187 GLY A N 1
ATOM 1443 C CA . GLY A 1 187 ? -16.943 1.725 2.033 1.00 73.94 187 GLY A CA 1
ATOM 1444 C C . GLY A 1 187 ? -18.250 1.171 1.469 1.00 73.94 187 GLY A C 1
ATOM 1445 O O . GLY A 1 187 ? -18.678 0.055 1.766 1.00 73.94 187 GLY A O 1
ATOM 1446 N N . ALA A 1 188 ? -18.882 1.961 0.598 1.00 77.75 188 ALA A N 1
ATOM 1447 C CA . ALA A 1 188 ? -20.142 1.605 -0.057 1.00 77.75 188 ALA A CA 1
ATOM 1448 C C . ALA A 1 188 ? -20.031 0.365 -0.968 1.00 77.75 188 ALA A C 1
ATOM 1450 O O . ALA A 1 188 ? -21.031 -0.289 -1.254 1.00 77.75 188 ALA A O 1
ATOM 1451 N N . ASP A 1 189 ? -18.817 -0.000 -1.395 1.00 78.75 189 ASP A N 1
ATOM 1452 C CA . ASP A 1 189 ? -18.551 -1.166 -2.242 1.00 78.75 189 ASP A CA 1
ATOM 1453 C C . ASP A 1 189 ? -18.796 -2.512 -1.537 1.00 78.75 189 ASP A C 1
ATOM 1455 O O . ASP A 1 189 ? -18.853 -3.552 -2.196 1.00 78.75 189 ASP A O 1
ATOM 1459 N N . LEU A 1 190 ? -18.965 -2.494 -0.213 1.00 78.38 190 LEU A N 1
ATOM 1460 C CA . LEU A 1 190 ? -19.240 -3.670 0.610 1.00 78.38 190 LEU A CA 1
ATOM 1461 C C . LEU A 1 190 ? -20.724 -3.904 0.881 1.00 78.38 190 LEU A C 1
ATOM 1463 O O . LEU A 1 190 ? -21.080 -5.005 1.291 1.00 78.38 190 LEU A O 1
ATOM 1467 N N . VAL A 1 191 ? -21.593 -2.925 0.611 1.00 79.69 191 VAL A N 1
ATOM 1468 C CA . VAL A 1 191 ? -23.048 -3.070 0.807 1.00 79.69 191 VAL A CA 1
ATOM 1469 C C . VAL A 1 191 ? -23.588 -4.226 -0.034 1.00 79.69 191 VAL A C 1
ATOM 1471 O O . VAL A 1 191 ? -24.349 -5.053 0.452 1.00 79.69 191 VAL A O 1
ATOM 1474 N N . ALA A 1 192 ? -23.093 -4.379 -1.265 1.00 79.44 192 ALA A N 1
ATOM 1475 C CA . ALA A 1 192 ? -23.455 -5.500 -2.135 1.00 79.44 192 ALA A CA 1
ATOM 1476 C C . ALA A 1 192 ? -23.040 -6.879 -1.579 1.00 79.44 192 ALA A C 1
ATOM 1478 O O . ALA A 1 192 ? -23.572 -7.900 -2.007 1.00 79.44 192 ALA A O 1
ATOM 1479 N N . LEU A 1 193 ? -22.085 -6.921 -0.645 1.00 80.62 193 LEU A N 1
ATOM 1480 C CA . LEU A 1 193 ? -21.604 -8.145 -0.005 1.00 80.62 193 LEU A CA 1
ATOM 1481 C C . LEU A 1 193 ? -22.290 -8.414 1.343 1.00 80.62 193 LEU A C 1
ATOM 1483 O O . LEU A 1 193 ? -22.127 -9.512 1.872 1.00 80.62 193 LEU A O 1
ATOM 1487 N N . ALA A 1 194 ? -23.085 -7.476 1.877 1.00 77.25 194 ALA A N 1
ATOM 1488 C CA . ALA A 1 194 ? -23.750 -7.595 3.177 1.00 77.25 194 ALA A CA 1
ATOM 1489 C C . ALA A 1 194 ? -24.515 -8.920 3.392 1.00 77.25 194 ALA A C 1
ATOM 1491 O O . ALA A 1 194 ? -24.323 -9.529 4.447 1.00 77.25 194 ALA A O 1
ATOM 1492 N N . PRO A 1 195 ? -25.265 -9.466 2.409 1.00 78.50 195 PRO A N 1
ATOM 1493 C CA . PRO A 1 195 ? -25.966 -10.739 2.588 1.00 78.50 195 PRO A CA 1
ATOM 1494 C C . PRO A 1 195 ? -25.023 -11.926 2.830 1.00 78.50 195 PRO A C 1
ATOM 1496 O O . PRO A 1 195 ? -25.344 -12.837 3.587 1.00 78.50 195 PRO A O 1
ATOM 1499 N N . MET A 1 196 ? -23.838 -11.915 2.209 1.00 77.81 196 MET A N 1
ATOM 1500 C CA . MET A 1 196 ? -22.830 -12.967 2.380 1.00 77.81 196 MET A CA 1
ATOM 1501 C C . MET A 1 196 ? -22.066 -12.833 3.702 1.00 77.81 196 MET A C 1
ATOM 1503 O O . MET A 1 196 ? -21.550 -13.826 4.205 1.00 77.81 196 MET A O 1
ATOM 1507 N N . LEU A 1 197 ? -22.006 -11.631 4.283 1.00 80.06 197 LEU A N 1
ATOM 1508 C CA . LEU A 1 197 ? -21.296 -11.366 5.540 1.00 80.06 197 LEU A CA 1
ATOM 1509 C C . LEU A 1 197 ? -21.999 -11.948 6.773 1.00 80.06 197 LEU A C 1
ATOM 1511 O O . LEU A 1 197 ? -21.358 -12.110 7.809 1.00 80.06 197 LEU A O 1
ATOM 1515 N N . ALA A 1 198 ? -23.285 -12.290 6.658 1.00 79.00 198 ALA A N 1
ATOM 1516 C CA . ALA A 1 198 ? -24.059 -12.914 7.728 1.00 79.00 198 ALA A CA 1
ATOM 1517 C C . ALA A 1 198 ? -23.730 -14.407 7.941 1.00 79.00 198 ALA A C 1
ATOM 1519 O O . ALA A 1 198 ? -24.101 -14.972 8.972 1.00 79.00 198 ALA A O 1
ATOM 1520 N N . ALA A 1 199 ? -23.044 -15.059 6.993 1.00 85.38 199 ALA A N 1
ATOM 1521 C CA . ALA A 1 199 ? -22.669 -16.466 7.111 1.00 85.38 199 ALA A CA 1
ATOM 1522 C C . ALA A 1 199 ? -21.569 -16.685 8.169 1.00 85.38 199 ALA A C 1
ATOM 1524 O O . ALA A 1 199 ? -20.670 -15.863 8.351 1.00 85.38 199 ALA A O 1
ATOM 1525 N N . THR A 1 200 ? -21.610 -17.827 8.861 1.00 82.75 200 THR A N 1
ATOM 1526 C CA . THR A 1 200 ? -20.681 -18.152 9.960 1.00 82.75 200 THR A C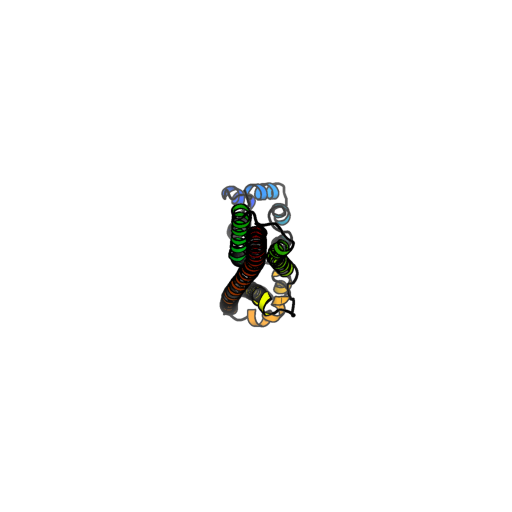A 1
ATOM 1527 C C . THR A 1 200 ? -19.225 -18.300 9.516 1.00 82.75 200 THR A C 1
ATOM 1529 O O . THR A 1 200 ? -18.318 -18.061 10.309 1.00 82.75 200 THR A O 1
ATOM 1532 N N . ASP A 1 201 ? -18.993 -18.667 8.258 1.00 89.75 201 ASP A N 1
ATOM 1533 C CA . ASP A 1 201 ? -17.682 -18.859 7.632 1.00 89.75 201 ASP A CA 1
ATOM 1534 C C . ASP A 1 201 ? -17.265 -17.684 6.726 1.00 89.75 201 ASP A C 1
ATOM 1536 O O . ASP A 1 201 ? -16.194 -17.719 6.109 1.00 89.75 201 ASP A O 1
ATOM 1540 N N . ALA A 1 202 ? -18.064 -16.610 6.675 1.00 87.62 202 ALA A N 1
ATOM 1541 C CA . ALA A 1 202 ? -17.854 -15.474 5.779 1.00 87.62 202 ALA A CA 1
ATOM 1542 C C . ALA A 1 202 ? -16.466 -14.840 5.939 1.00 87.62 202 ALA A C 1
ATOM 1544 O O . ALA A 1 202 ? -15.812 -14.522 4.945 1.00 87.62 202 ALA A O 1
ATOM 1545 N N . SER A 1 203 ? -15.981 -14.710 7.181 1.00 86.94 203 SER A N 1
ATOM 1546 C CA . SER A 1 203 ? -14.650 -14.161 7.468 1.00 86.94 203 SER A CA 1
ATOM 1547 C C . SER A 1 203 ? -13.540 -14.988 6.818 1.00 86.94 203 SER A C 1
ATOM 1549 O O . SER A 1 203 ? -12.670 -14.434 6.149 1.00 86.94 203 SER A O 1
ATOM 1551 N N . GLU A 1 204 ? -13.559 -16.310 6.996 1.00 90.06 204 GLU A N 1
ATOM 1552 C CA . GLU A 1 204 ? -12.520 -17.197 6.466 1.00 90.06 204 GLU A CA 1
ATOM 1553 C C . GLU A 1 204 ? -12.605 -17.298 4.939 1.00 90.06 204 GLU A C 1
ATOM 1555 O O . GLU A 1 204 ? -11.588 -17.305 4.243 1.00 90.06 204 GLU A O 1
ATOM 1560 N N . HIS A 1 205 ? -13.821 -17.343 4.392 1.00 91.31 205 HIS A N 1
ATOM 1561 C CA . HIS A 1 205 ? -14.037 -17.352 2.950 1.00 91.31 205 HIS A CA 1
ATOM 1562 C C . HIS A 1 205 ? -13.517 -16.067 2.287 1.00 91.31 205 HIS A C 1
ATOM 1564 O O . HIS A 1 205 ? -12.736 -16.122 1.334 1.00 91.31 205 HIS A O 1
ATOM 1570 N N . CYS A 1 206 ? -13.876 -14.901 2.829 1.00 89.81 206 CYS A N 1
ATOM 1571 C CA . CYS A 1 206 ? -13.387 -13.609 2.356 1.00 89.81 206 CYS A CA 1
ATOM 1572 C C . CYS A 1 206 ? -11.866 -13.470 2.508 1.00 89.81 206 CYS A C 1
ATOM 1574 O O . CYS A 1 206 ? -11.206 -12.934 1.617 1.00 89.81 206 CYS A O 1
ATOM 1576 N N . GLN A 1 207 ? -11.280 -14.014 3.574 1.00 89.19 207 GLN A N 1
ATOM 1577 C CA . GLN A 1 207 ? -9.829 -14.033 3.732 1.00 89.19 207 GLN A CA 1
ATOM 1578 C C . GLN A 1 207 ? -9.148 -14.883 2.648 1.00 89.19 207 GLN A C 1
ATOM 1580 O O . GLN A 1 207 ? -8.226 -14.407 1.986 1.00 89.19 207 GLN A O 1
ATOM 1585 N N . ARG A 1 208 ? -9.663 -16.086 2.367 1.00 92.31 208 ARG A N 1
ATOM 1586 C CA . ARG A 1 208 ? -9.161 -16.939 1.275 1.00 92.31 208 ARG A CA 1
ATOM 1587 C C . ARG A 1 208 ? -9.272 -16.263 -0.096 1.00 92.31 208 ARG A C 1
ATOM 1589 O O . ARG A 1 208 ? -8.340 -16.362 -0.898 1.00 92.31 208 ARG A O 1
ATOM 1596 N N . LEU A 1 209 ? -10.374 -15.558 -0.365 1.00 92.56 209 LEU A N 1
ATOM 1597 C CA . LEU A 1 209 ? -10.553 -14.779 -1.597 1.00 92.56 209 LEU A CA 1
ATOM 1598 C C . LEU A 1 209 ? -9.570 -13.608 -1.689 1.00 92.56 209 LEU A C 1
ATOM 1600 O O . LEU A 1 209 ? -8.975 -13.386 -2.745 1.00 92.56 209 LEU A O 1
ATOM 1604 N N . SER A 1 210 ? -9.349 -12.893 -0.584 1.00 89.19 210 SER A N 1
ATOM 1605 C CA . SER A 1 210 ? -8.323 -11.852 -0.498 1.00 89.19 210 SER A CA 1
ATOM 1606 C C . SER A 1 210 ? -6.942 -12.415 -0.846 1.00 89.19 210 SER A C 1
ATOM 1608 O O . SER A 1 210 ? -6.270 -11.894 -1.736 1.00 89.19 210 SER A O 1
ATOM 1610 N N . ASP A 1 211 ? -6.544 -13.527 -0.226 1.00 90.69 211 ASP A N 1
ATOM 1611 C CA . ASP A 1 211 ? -5.242 -14.161 -0.459 1.00 90.69 211 ASP A CA 1
ATOM 1612 C C . ASP A 1 211 ? -5.093 -14.698 -1.886 1.00 90.69 211 ASP A C 1
ATOM 1614 O O . ASP A 1 211 ? -4.006 -14.681 -2.473 1.00 90.69 211 ASP A O 1
ATOM 1618 N N . HIS A 1 212 ? -6.182 -15.192 -2.479 1.00 92.69 212 HIS A N 1
ATOM 1619 C CA . HIS A 1 212 ? -6.205 -15.557 -3.890 1.00 92.69 212 HIS A CA 1
ATOM 1620 C C . HIS A 1 212 ? -5.914 -14.338 -4.774 1.00 92.69 212 HIS A C 1
ATOM 1622 O O . HIS A 1 212 ? -4.983 -14.373 -5.581 1.00 92.69 212 HIS A O 1
ATOM 1628 N N . HIS A 1 213 ? -6.641 -13.237 -4.582 1.00 90.19 213 HIS A N 1
ATOM 1629 C CA . HIS A 1 213 ? -6.446 -12.023 -5.366 1.00 90.19 213 HIS A CA 1
ATOM 1630 C C . HIS A 1 213 ? -5.068 -11.386 -5.157 1.00 90.19 213 HIS A C 1
ATOM 1632 O O . HIS A 1 213 ? -4.479 -10.926 -6.131 1.00 90.19 213 HIS A O 1
ATOM 1638 N N . LEU A 1 214 ? -4.496 -11.427 -3.950 1.00 85.50 214 LEU A N 1
ATOM 1639 C CA . LEU A 1 214 ? -3.123 -10.966 -3.709 1.00 85.50 214 LEU A CA 1
ATOM 1640 C C . LEU A 1 214 ? -2.094 -11.799 -4.479 1.00 85.50 214 LEU A C 1
ATOM 1642 O O . LEU A 1 214 ? -1.181 -11.245 -5.093 1.00 85.50 214 LEU A O 1
ATOM 1646 N N . ARG A 1 215 ? -2.254 -13.128 -4.513 1.00 88.94 215 ARG A N 1
ATOM 1647 C CA . ARG A 1 215 ? -1.372 -14.008 -5.297 1.00 88.94 215 ARG A CA 1
ATOM 1648 C C . ARG A 1 215 ? -1.472 -13.728 -6.795 1.00 88.94 215 ARG A C 1
ATOM 1650 O O . ARG A 1 215 ? -0.444 -13.691 -7.476 1.00 88.94 215 ARG A O 1
ATOM 1657 N N . VAL A 1 216 ? -2.684 -13.504 -7.305 1.00 87.88 216 VAL A N 1
ATOM 1658 C CA . VAL A 1 216 ? -2.890 -13.137 -8.714 1.00 87.88 216 VAL A CA 1
ATOM 1659 C C . VAL A 1 216 ? -2.297 -11.757 -9.001 1.00 87.88 216 VAL A C 1
ATOM 1661 O O . VAL A 1 216 ? -1.537 -11.630 -9.959 1.00 87.88 216 VAL A O 1
ATOM 1664 N N . ALA A 1 217 ? -2.534 -10.765 -8.136 1.00 84.75 217 ALA A N 1
ATOM 1665 C CA . ALA A 1 217 ? -1.966 -9.424 -8.251 1.00 84.75 217 ALA A CA 1
ATOM 1666 C C . ALA A 1 217 ? -0.434 -9.454 -8.318 1.00 84.75 217 ALA A C 1
ATOM 1668 O O . ALA A 1 217 ? 0.150 -8.870 -9.231 1.00 84.75 217 ALA A O 1
ATOM 1669 N N . ALA A 1 218 ? 0.212 -10.196 -7.414 1.00 84.94 218 ALA A N 1
ATOM 1670 C CA . ALA A 1 218 ? 1.662 -10.364 -7.396 1.00 84.94 218 ALA A CA 1
ATOM 1671 C C . ALA A 1 218 ? 2.178 -11.021 -8.685 1.00 84.94 218 ALA A C 1
ATOM 1673 O O . ALA A 1 218 ? 3.188 -10.596 -9.245 1.00 84.94 218 ALA A O 1
ATOM 1674 N N . ARG A 1 219 ? 1.470 -12.034 -9.206 1.00 86.31 219 ARG A N 1
ATOM 1675 C CA . ARG A 1 219 ? 1.816 -12.660 -10.489 1.00 86.31 219 ARG A CA 1
ATOM 1676 C C . ARG A 1 219 ? 1.708 -11.663 -11.643 1.00 86.31 219 ARG A C 1
ATOM 1678 O O . ARG A 1 219 ? 2.654 -11.565 -12.419 1.00 86.31 219 ARG A O 1
ATOM 1685 N N . SER A 1 220 ? 0.604 -10.926 -11.753 1.00 81.94 220 SER A N 1
ATOM 1686 C CA . SER A 1 220 ? 0.422 -9.913 -12.802 1.00 81.94 220 SER A CA 1
ATOM 1687 C C . SER A 1 220 ? 1.425 -8.763 -12.687 1.00 81.94 220 SER A C 1
ATOM 1689 O O . SER A 1 220 ? 1.959 -8.323 -13.699 1.00 81.94 220 SER A O 1
ATOM 1691 N N . GLY A 1 221 ? 1.752 -8.332 -11.466 1.00 79.62 221 GLY A N 1
ATOM 1692 C CA . GLY A 1 221 ? 2.753 -7.300 -11.210 1.00 79.62 221 GLY A CA 1
ATOM 1693 C C . GLY A 1 221 ? 4.151 -7.724 -11.661 1.00 79.62 221 GLY A C 1
ATOM 1694 O O . GLY A 1 221 ? 4.836 -6.953 -12.324 1.00 79.62 221 GLY A O 1
ATOM 1695 N N . ARG A 1 222 ? 4.551 -8.977 -11.397 1.00 83.50 222 ARG A N 1
ATOM 1696 C CA . ARG A 1 222 ? 5.819 -9.527 -11.908 1.00 83.50 222 ARG A CA 1
ATOM 1697 C C . ARG A 1 222 ? 5.869 -9.560 -13.433 1.00 83.50 222 ARG A C 1
ATOM 1699 O O . ARG A 1 222 ? 6.877 -9.167 -14.006 1.00 83.50 222 ARG A O 1
ATOM 1706 N N . TRP A 1 223 ? 4.794 -10.000 -14.088 1.00 82.94 223 TRP A N 1
ATOM 1707 C CA . TRP A 1 223 ? 4.716 -9.992 -15.554 1.00 82.94 223 TRP A CA 1
ATOM 1708 C C . TRP A 1 223 ? 4.834 -8.584 -16.131 1.00 82.94 223 TRP A C 1
ATOM 1710 O O . TRP A 1 223 ? 5.554 -8.389 -17.107 1.00 82.94 223 TRP A O 1
ATOM 1720 N N . LEU A 1 224 ? 4.189 -7.601 -15.500 1.00 81.38 224 LEU A N 1
ATOM 1721 C CA . LEU A 1 224 ? 4.326 -6.202 -15.884 1.00 81.38 224 LEU A CA 1
ATOM 1722 C C . LEU A 1 224 ? 5.765 -5.703 -15.701 1.00 81.38 224 LEU A C 1
ATOM 1724 O O . LEU A 1 224 ? 6.307 -5.083 -16.610 1.00 81.38 224 LEU A O 1
ATOM 1728 N N . GLY A 1 225 ? 6.401 -6.024 -14.571 1.00 79.94 225 GLY A N 1
ATOM 1729 C CA . GLY A 1 225 ? 7.813 -5.722 -14.327 1.00 79.94 225 GLY A CA 1
ATOM 1730 C C . GLY A 1 225 ? 8.725 -6.307 -15.410 1.00 79.94 225 GLY A C 1
ATOM 1731 O O . GLY A 1 225 ? 9.527 -5.579 -15.987 1.00 79.94 225 GLY A O 1
ATOM 1732 N N . PHE A 1 226 ? 8.544 -7.585 -15.767 1.00 84.00 226 PHE A N 1
ATOM 1733 C CA . PHE A 1 226 ? 9.292 -8.225 -16.855 1.00 84.00 226 PHE A CA 1
ATOM 1734 C C . PHE A 1 226 ? 9.054 -7.565 -18.214 1.00 84.00 226 PHE A C 1
ATOM 1736 O O . PHE A 1 226 ? 10.011 -7.349 -18.953 1.00 84.00 226 PHE A O 1
ATOM 1743 N N . ALA A 1 227 ? 7.806 -7.227 -18.544 1.00 82.25 227 ALA A N 1
ATOM 1744 C CA . ALA A 1 227 ? 7.482 -6.550 -19.795 1.00 82.25 227 ALA A CA 1
ATOM 1745 C C . ALA A 1 227 ? 8.158 -5.172 -19.876 1.00 82.25 227 ALA A C 1
ATOM 1747 O O . ALA A 1 227 ? 8.784 -4.855 -20.886 1.00 82.25 227 ALA A O 1
ATOM 1748 N N . LEU A 1 228 ? 8.098 -4.382 -18.798 1.00 79.69 228 LEU A N 1
ATOM 1749 C CA . LEU A 1 228 ? 8.760 -3.076 -18.714 1.00 79.69 228 LEU A CA 1
ATOM 1750 C C . LEU A 1 228 ? 10.280 -3.204 -18.848 1.00 79.69 228 LEU A C 1
ATOM 1752 O O . LEU A 1 228 ? 10.888 -2.487 -19.641 1.00 79.69 228 LEU A O 1
ATOM 1756 N N . THR A 1 229 ? 10.891 -4.148 -18.131 1.00 81.62 229 THR A N 1
ATOM 1757 C CA . THR A 1 229 ? 12.318 -4.450 -18.268 1.00 81.62 229 THR A CA 1
ATOM 1758 C C . THR A 1 229 ? 12.667 -4.852 -19.703 1.00 81.62 229 THR A C 1
ATOM 1760 O O . THR A 1 229 ? 13.628 -4.331 -20.263 1.00 81.62 229 THR A O 1
ATOM 1763 N N . GLY A 1 230 ? 11.869 -5.713 -20.340 1.00 81.69 230 GLY A N 1
ATOM 1764 C CA . GLY A 1 230 ? 12.057 -6.110 -21.736 1.00 81.69 230 GLY A CA 1
ATOM 1765 C C . GLY A 1 230 ? 12.038 -4.920 -22.699 1.00 81.69 230 GLY A C 1
ATOM 1766 O O . GLY A 1 230 ? 12.932 -4.795 -23.532 1.00 81.69 230 GLY A O 1
ATOM 1767 N N . VAL A 1 231 ? 11.083 -3.997 -22.540 1.00 81.00 231 VAL A N 1
ATOM 1768 C CA . VAL A 1 231 ? 11.013 -2.760 -23.339 1.00 81.00 231 VAL A CA 1
ATOM 1769 C C . VAL A 1 231 ? 12.264 -1.899 -23.153 1.00 81.00 231 VAL A C 1
ATOM 1771 O O . VAL A 1 231 ? 12.797 -1.390 -24.138 1.00 81.00 231 VAL A O 1
ATOM 1774 N N . ILE A 1 232 ? 12.772 -1.771 -21.921 1.00 81.81 232 ILE A N 1
ATOM 1775 C CA . ILE A 1 232 ? 14.014 -1.036 -21.635 1.00 81.81 232 ILE A CA 1
ATOM 1776 C C . ILE A 1 232 ? 15.194 -1.650 -22.403 1.00 81.81 232 ILE A C 1
ATOM 1778 O O . ILE A 1 232 ? 15.937 -0.919 -23.056 1.00 81.81 232 ILE A O 1
ATOM 1782 N N . TYR A 1 233 ? 15.347 -2.977 -22.375 1.00 81.69 233 TYR A N 1
ATOM 1783 C CA . TYR A 1 233 ? 16.428 -3.660 -23.094 1.00 81.69 233 TYR A CA 1
ATOM 1784 C C . TYR A 1 233 ? 16.292 -3.561 -24.617 1.00 81.69 233 TYR A C 1
ATOM 1786 O O . TYR A 1 233 ? 17.292 -3.332 -25.292 1.00 81.69 233 TYR A O 1
ATOM 1794 N N . ILE A 1 234 ? 15.080 -3.688 -25.170 1.00 81.75 234 ILE A N 1
ATOM 1795 C CA . ILE A 1 234 ? 14.839 -3.546 -26.616 1.00 81.75 234 ILE A CA 1
ATOM 1796 C C . ILE A 1 234 ? 15.183 -2.126 -27.078 1.00 81.75 234 ILE A C 1
ATOM 1798 O O . ILE A 1 234 ? 15.883 -1.954 -28.076 1.00 81.75 234 ILE A O 1
ATOM 1802 N N . ALA A 1 235 ? 14.741 -1.108 -26.335 1.00 76.81 235 ALA A N 1
ATOM 1803 C CA . ALA A 1 235 ? 15.073 0.281 -26.631 1.00 76.81 235 ALA A CA 1
ATOM 1804 C C . ALA A 1 235 ? 16.588 0.527 -26.547 1.00 76.81 235 ALA A C 1
ATOM 1806 O O . ALA A 1 235 ? 17.159 1.142 -27.446 1.00 76.81 235 ALA A O 1
ATOM 1807 N N . ALA A 1 236 ? 17.252 -0.010 -25.518 1.00 75.12 236 ALA A N 1
ATOM 1808 C CA . ALA A 1 236 ? 18.703 0.065 -25.382 1.00 75.12 236 ALA A CA 1
ATOM 1809 C C . ALA A 1 236 ? 19.419 -0.565 -26.585 1.00 75.12 236 ALA A C 1
ATOM 1811 O O . ALA A 1 236 ? 20.272 0.073 -27.198 1.00 75.12 236 ALA A O 1
ATOM 1812 N N . ALA A 1 237 ? 19.039 -1.789 -26.963 1.00 79.62 237 ALA A N 1
ATOM 1813 C CA . ALA A 1 237 ? 19.612 -2.494 -28.105 1.00 79.62 237 ALA A CA 1
ATOM 1814 C C . ALA A 1 237 ? 19.438 -1.703 -29.411 1.00 79.62 237 ALA A C 1
ATOM 1816 O O . ALA A 1 237 ? 20.394 -1.568 -30.170 1.00 79.62 237 ALA A O 1
ATOM 1817 N N . GLY A 1 238 ? 18.258 -1.119 -29.646 1.00 75.38 238 GLY A N 1
ATOM 1818 C CA . GLY A 1 238 ? 18.009 -0.267 -30.812 1.00 75.38 238 GLY A CA 1
ATOM 1819 C C . GLY A 1 238 ? 18.936 0.951 -30.874 1.00 75.38 238 GLY A C 1
ATOM 1820 O O . GLY A 1 238 ? 19.460 1.277 -31.937 1.00 75.38 238 GLY A O 1
ATOM 1821 N N . ILE A 1 239 ? 19.205 1.583 -29.730 1.00 73.00 239 ILE A N 1
ATOM 1822 C CA . ILE A 1 239 ? 20.114 2.736 -29.636 1.00 73.00 239 ILE A CA 1
ATOM 1823 C C . ILE A 1 239 ? 21.559 2.321 -29.906 1.00 73.00 239 ILE A C 1
ATOM 1825 O O . ILE A 1 239 ? 22.256 3.000 -30.659 1.00 73.00 239 ILE A O 1
ATOM 1829 N N . PHE A 1 240 ? 22.001 1.190 -29.352 1.00 72.50 240 PHE A N 1
ATOM 1830 C CA . PHE A 1 240 ? 23.335 0.657 -29.628 1.00 72.50 240 PHE A CA 1
ATOM 1831 C C . PHE A 1 240 ? 23.509 0.262 -31.099 1.00 72.50 240 PHE A C 1
ATOM 1833 O O . PHE A 1 240 ? 24.547 0.572 -31.678 1.00 72.50 240 PHE A O 1
ATOM 1840 N N . LEU A 1 241 ? 22.504 -0.355 -31.728 1.00 76.25 241 LEU A N 1
ATOM 1841 C CA . LEU A 1 241 ? 22.541 -0.701 -33.153 1.00 76.25 241 LEU A CA 1
ATOM 1842 C C . LEU A 1 241 ? 22.600 0.549 -34.042 1.00 76.25 241 LEU A C 1
ATOM 1844 O O . LEU A 1 241 ? 23.435 0.616 -34.943 1.00 76.25 241 LEU A O 1
ATOM 1848 N N . ALA A 1 242 ? 21.777 1.563 -33.762 1.00 69.88 242 ALA A N 1
ATOM 1849 C CA . ALA A 1 242 ? 21.799 2.826 -34.501 1.00 69.88 242 ALA A CA 1
ATOM 1850 C C . ALA A 1 242 ? 23.130 3.582 -34.320 1.00 69.88 242 ALA A C 1
ATOM 1852 O O . ALA A 1 242 ? 23.685 4.117 -35.280 1.00 69.88 242 ALA A O 1
ATOM 1853 N N . GLY A 1 243 ? 23.677 3.594 -33.099 1.00 67.38 243 GLY A N 1
ATOM 1854 C CA . GLY A 1 243 ? 24.991 4.168 -32.811 1.00 67.38 243 GLY A CA 1
ATOM 1855 C C . GLY A 1 243 ? 26.130 3.420 -33.512 1.00 67.38 243 GLY A C 1
ATOM 1856 O O . GLY A 1 243 ? 27.000 4.052 -34.109 1.00 67.38 243 GLY A O 1
ATOM 1857 N N . GLY A 1 244 ? 26.097 2.085 -33.504 1.00 67.69 244 GLY A N 1
ATOM 1858 C CA . GLY A 1 244 ? 27.074 1.230 -34.180 1.00 67.69 244 GLY A CA 1
ATOM 1859 C C . GLY A 1 244 ? 27.071 1.397 -35.701 1.00 67.69 244 GLY A C 1
ATOM 1860 O O . GLY A 1 244 ? 28.138 1.538 -36.293 1.00 67.69 244 GLY A O 1
ATOM 1861 N N . ALA A 1 245 ? 25.895 1.483 -36.331 1.00 68.25 245 ALA A N 1
ATOM 1862 C CA . ALA A 1 245 ? 25.783 1.760 -37.766 1.00 68.25 245 ALA A CA 1
ATOM 1863 C C . ALA A 1 245 ? 26.483 3.079 -38.149 1.00 68.25 245 ALA A C 1
ATOM 1865 O O . ALA A 1 245 ? 27.266 3.121 -39.093 1.00 68.25 245 ALA A O 1
ATOM 1866 N N . SER A 1 246 ? 26.314 4.129 -37.335 1.00 64.31 246 SER A N 1
ATOM 1867 C CA . SER A 1 246 ? 26.964 5.426 -37.575 1.00 64.31 246 SER A CA 1
ATOM 1868 C C . SER A 1 246 ? 28.496 5.410 -37.432 1.00 64.31 246 SER A C 1
ATOM 1870 O O . SER A 1 246 ? 29.179 6.260 -38.009 1.00 64.31 246 SER A O 1
ATOM 1872 N N . LEU A 1 247 ? 29.051 4.457 -36.671 1.00 65.38 247 LEU A N 1
ATOM 1873 C CA . LEU A 1 247 ? 30.497 4.226 -36.575 1.00 65.38 247 LEU A CA 1
ATOM 1874 C C . LEU A 1 247 ? 31.030 3.493 -37.806 1.00 65.38 247 LEU A C 1
ATOM 1876 O O . LEU A 1 247 ? 32.090 3.862 -38.309 1.00 65.38 247 LEU A O 1
ATOM 1880 N N . VAL A 1 248 ? 30.299 2.483 -38.286 1.00 69.88 248 VAL A N 1
ATOM 1881 C CA . VAL A 1 248 ? 30.655 1.736 -39.499 1.00 69.88 248 VAL A CA 1
ATOM 1882 C C . VAL A 1 248 ? 30.662 2.670 -40.708 1.00 69.88 248 VAL A C 1
ATOM 1884 O O . VAL A 1 248 ? 31.653 2.692 -41.432 1.00 69.88 248 VAL A O 1
ATOM 1887 N N . ASP A 1 249 ? 29.646 3.524 -40.864 1.00 68.94 249 ASP A N 1
ATOM 1888 C CA . ASP A 1 249 ? 29.591 4.502 -41.960 1.00 68.94 249 ASP A CA 1
ATOM 1889 C C . ASP A 1 249 ? 30.788 5.469 -41.949 1.00 68.94 249 ASP A C 1
ATOM 1891 O O . ASP A 1 249 ? 31.360 5.773 -42.997 1.00 68.94 249 ASP A O 1
ATOM 1895 N N . ARG A 1 250 ? 31.228 5.926 -40.766 1.00 65.94 250 ARG A N 1
ATOM 1896 C CA . ARG A 1 250 ? 32.441 6.758 -40.644 1.00 65.94 250 ARG A CA 1
ATOM 1897 C C . ARG A 1 250 ? 33.703 6.002 -41.017 1.00 65.94 250 ARG A C 1
ATOM 1899 O O . ARG A 1 250 ? 34.545 6.558 -41.712 1.00 65.94 250 ARG A O 1
ATOM 1906 N N . TRP A 1 251 ? 33.845 4.768 -40.546 1.00 69.00 251 TRP A N 1
ATOM 1907 C CA . TRP A 1 251 ? 35.004 3.935 -40.856 1.00 69.00 251 TRP A CA 1
ATOM 1908 C C . TRP A 1 251 ? 35.111 3.653 -42.353 1.00 69.00 251 TRP A C 1
ATOM 1910 O O . TRP A 1 251 ? 36.193 3.784 -42.920 1.00 69.00 251 TRP A O 1
ATOM 1920 N N . VAL A 1 252 ? 33.988 3.341 -43.004 1.00 73.06 252 VAL A N 1
ATOM 1921 C CA . VAL A 1 252 ? 33.923 3.145 -44.457 1.00 73.06 252 VAL A CA 1
ATOM 1922 C C . VAL A 1 252 ? 34.303 4.430 -45.198 1.00 73.06 252 VAL A C 1
ATOM 1924 O O . VAL A 1 252 ? 35.102 4.366 -46.128 1.00 73.06 252 VAL A O 1
ATOM 1927 N N . MET A 1 253 ? 33.815 5.599 -44.765 1.00 71.44 253 MET A N 1
ATOM 1928 C CA . MET A 1 253 ? 34.202 6.883 -45.366 1.00 71.44 253 MET A CA 1
ATOM 1929 C C . MET A 1 253 ? 35.694 7.200 -45.202 1.00 71.44 253 MET A C 1
ATOM 1931 O O . MET A 1 253 ? 36.321 7.659 -46.154 1.00 71.44 253 MET A O 1
ATOM 1935 N N . VAL A 1 254 ? 36.281 6.939 -44.030 1.00 72.50 254 VAL A N 1
ATOM 1936 C CA . VAL A 1 254 ? 37.720 7.154 -43.792 1.00 72.50 254 VAL A CA 1
ATOM 1937 C C . VAL A 1 254 ? 38.563 6.223 -44.666 1.00 72.50 254 VAL A C 1
ATOM 1939 O O . VAL A 1 254 ? 39.497 6.689 -45.311 1.00 72.50 254 VAL A O 1
ATOM 1942 N N . MET A 1 255 ? 38.203 4.938 -44.747 1.00 74.62 255 MET A N 1
ATOM 1943 C CA . MET A 1 255 ? 38.896 3.950 -45.587 1.00 74.62 255 MET A CA 1
ATOM 1944 C C . MET A 1 255 ? 38.804 4.293 -47.082 1.00 74.62 255 MET A C 1
ATOM 1946 O O . MET A 1 255 ? 39.792 4.181 -47.808 1.00 74.62 255 MET A O 1
ATOM 1950 N N . ALA A 1 256 ? 37.632 4.745 -47.542 1.00 74.44 256 ALA A N 1
ATOM 1951 C CA . ALA A 1 256 ? 37.434 5.189 -48.920 1.00 74.44 256 ALA A CA 1
ATOM 1952 C C . ALA A 1 256 ? 38.286 6.426 -49.250 1.00 74.44 256 ALA A C 1
ATOM 1954 O O . ALA A 1 256 ? 38.905 6.470 -50.309 1.00 74.44 256 ALA A O 1
ATOM 1955 N N . ALA A 1 257 ? 38.377 7.389 -48.325 1.00 72.12 257 ALA A N 1
ATOM 1956 C CA . ALA A 1 257 ? 39.199 8.586 -48.492 1.00 72.12 257 ALA A CA 1
ATOM 1957 C C . ALA A 1 257 ? 40.709 8.280 -48.512 1.00 72.12 257 ALA A C 1
ATOM 1959 O O . ALA A 1 257 ? 41.443 8.877 -49.300 1.00 72.12 257 ALA A O 1
ATOM 1960 N N . SER A 1 258 ? 41.181 7.328 -47.697 1.00 72.56 258 SER A N 1
ATOM 1961 C CA . SER A 1 258 ? 42.586 6.895 -47.730 1.00 72.56 258 SER A CA 1
ATOM 1962 C C . SER A 1 258 ? 42.945 6.139 -49.013 1.00 72.56 258 SER A C 1
ATOM 1964 O O . SER A 1 258 ? 44.039 6.321 -49.531 1.00 72.56 258 SER A O 1
ATOM 1966 N N . GLY A 1 259 ? 42.024 5.344 -49.571 1.00 67.75 259 GLY A N 1
ATOM 1967 C CA . GLY A 1 259 ? 42.269 4.605 -50.816 1.00 67.75 259 GLY A CA 1
ATOM 1968 C C . GLY A 1 259 ? 42.360 5.495 -52.060 1.00 67.75 259 GLY A C 1
ATOM 1969 O O . GLY A 1 259 ? 43.066 5.158 -53.004 1.00 67.75 259 GLY A O 1
ATOM 1970 N N . THR A 1 260 ? 41.687 6.650 -52.062 1.00 60.72 260 THR A N 1
ATOM 1971 C CA . THR A 1 260 ? 41.789 7.629 -53.157 1.00 60.72 260 THR A CA 1
ATOM 1972 C C . THR A 1 260 ? 43.099 8.418 -53.155 1.00 60.72 260 THR A C 1
ATOM 1974 O O . THR A 1 260 ? 43.508 8.889 -54.208 1.00 60.72 260 THR A O 1
ATOM 1977 N N . GLN A 1 261 ? 43.780 8.548 -52.012 1.00 59.28 261 GLN A N 1
ATOM 1978 C CA . GLN A 1 261 ? 45.045 9.290 -51.922 1.00 59.28 261 GLN A CA 1
ATOM 1979 C C . GLN A 1 261 ? 46.252 8.524 -52.487 1.00 59.28 261 GLN A C 1
ATOM 1981 O O . GLN A 1 261 ? 47.185 9.160 -52.966 1.00 59.28 261 GLN A O 1
ATOM 1986 N N . ASP A 1 262 ? 46.215 7.189 -52.483 1.00 58.34 262 ASP A N 1
ATOM 1987 C CA . ASP A 1 262 ? 47.294 6.337 -53.012 1.00 58.34 262 ASP A CA 1
ATOM 1988 C C . ASP A 1 262 ? 47.259 6.174 -54.545 1.00 58.34 262 ASP A C 1
ATOM 1990 O O . ASP A 1 262 ? 48.201 5.641 -55.122 1.00 58.34 262 ASP A O 1
ATOM 1994 N N . MET A 1 263 ? 46.191 6.611 -55.226 1.00 56.22 263 MET A N 1
ATOM 1995 C CA . MET A 1 263 ? 46.094 6.547 -56.696 1.00 56.22 263 MET A CA 1
ATOM 1996 C C . MET A 1 263 ? 46.555 7.823 -57.415 1.00 56.22 263 MET A C 1
ATOM 1998 O O . MET A 1 263 ? 46.761 7.780 -58.626 1.00 56.22 263 MET A O 1
ATOM 2002 N N . ASP A 1 264 ? 46.717 8.930 -56.687 1.00 55.12 264 ASP A N 1
ATOM 2003 C CA . ASP A 1 264 ? 47.134 10.231 -57.232 1.00 55.12 264 ASP A CA 1
ATOM 2004 C C . ASP A 1 264 ? 48.633 10.540 -56.985 1.00 55.12 264 ASP A C 1
ATOM 2006 O O . ASP A 1 264 ? 49.085 11.659 -57.248 1.00 55.12 264 ASP A O 1
ATOM 2010 N N . GLN A 1 265 ? 49.413 9.564 -56.496 1.00 51.00 265 GLN A N 1
ATOM 2011 C CA . GLN A 1 265 ? 50.886 9.601 -56.420 1.00 51.00 265 GLN A CA 1
ATOM 2012 C C . GLN A 1 265 ? 51.514 8.626 -57.416 1.00 51.00 265 GLN A C 1
ATOM 2014 O O . GLN A 1 265 ? 52.563 8.996 -57.993 1.00 51.00 265 GLN A O 1
#